Protein AF-X1GYN6-F1 (afdb_monomer)

Sequence (262 aa):
LYRFALEDELLFQYNILESSANFTGGSIHLDLNAGFKDVIYSELSQVSCDDYYLTVEISRYRTDEDEGKPDLIGTAQISLDKSLLGFHNYDLTIDLDQFDTLDLEKLADAISRESVYDLYIRIESSISSCKVDGDLFKGIYAHELLSASFEIETDESDLKLNGDSIETPYVPISQESILLTKTDASTYSFGQLLYDFDFVIDEIRTDKDILYEDIDYKVDLDKRTITLINVYRDYSGYLFADITYKAFEWEKGSVSSLDPIT

Organism: NCBI:txid412755

Mean predicted aligned error: 15.46 Å

Secondary structure (DSSP, 8-state):
--EEEEEEEEEE----BSSGGGEEEEEEEEEEEEEEES--HHHHTTEE-SEEEEEEEEEEE-TTSTTPPPEEEEEEEEE--TT--BSEEEEEEEEGGGSBT--HHHHHHHTBTT-S-EEEEEEEEEEES-EE-STT---EEEEEEEEEEEEEEESS---EETTEE-SSSSEEEEEEEEEPEE-SSSEEE----SS-S-EEEEEEE-SS-EE-BTTTEEEETTTTEEEE-GGGTT--S--EEEEEEEE-TTSSS---------

Radius of gyration: 27.29 Å; Cα contacts (8 Å, |Δi|>4): 562; chains: 1; bounding box: 62×44×74 Å

Nearest PDB structures (foldseek):
  4rsu-assembly2_B  TM=2.684E-01  e=8.863E-01  Homo sapiens
  2vvd-assembly1_A  TM=2.231E-01  e=9.345E-01  Corticovirus PM2
  2vve-assembly1_A  TM=2.175E-01  e=1.096E+00  Corticovirus PM2
  8as4-assembly1_A  TM=1.900E-01  e=7.015E+00  Homo sapiens
  2wtr-assembly2_B  TM=2.048E-01  e=9.643E+00  Bos taurus

Foldseek 3Di:
DDKDKDKFKFWAPAADAQALPWFDWWKKKFKKWWAWPPWDVVQLVQKAFPAWWKKKWKFWWQPPDPPTDTHTQWMAIGGDDRVCRYGDIDTDIGIQVRTDNHDSNRVSLQRHPPHSIIIMMMMMTMTHRMDGNDDDTDTDTDMGTPFMDMTTDTPDPQPDDPNDGDPDQFDWDKDWFQWWDDPDQFKTAGDDDPDPAQKDWPWKDFPPDTDDDPPQWHDDSVRRMIGGDDPCNRPDGIMTTMIIGRDDPDPDDDPDPRPTDD

Solvent-accessible surface area (backbone atoms only — not compara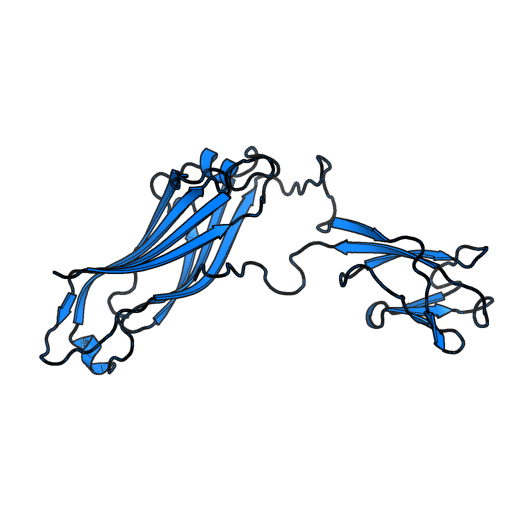ble to full-atom values): 14936 Å² total; per-residue (Å²): 120,65,70,51,72,48,73,51,56,42,78,43,85,64,56,80,33,81,53,56,88,47,71,74,51,37,32,40,38,40,34,32,35,39,29,30,36,83,50,62,73,78,53,54,79,31,48,50,55,80,41,40,34,38,38,41,36,37,20,30,26,40,86,90,43,102,78,55,66,70,45,80,23,27,40,29,77,45,80,47,64,74,88,57,54,45,62,39,80,44,82,43,78,47,48,53,87,63,28,51,77,56,38,64,66,55,48,30,39,15,27,13,58,81,44,79,32,27,32,30,39,40,43,33,46,37,42,27,52,63,45,67,74,62,100,71,83,62,60,45,81,46,70,47,81,76,43,41,44,80,49,76,37,53,85,60,94,66,52,60,62,96,86,39,77,48,94,52,93,46,45,77,45,76,49,73,71,41,55,44,41,77,78,50,82,38,30,30,28,69,48,92,65,95,65,94,54,60,62,48,78,77,42,41,28,48,91,85,49,79,54,46,79,84,64,34,27,43,80,38,75,93,77,41,30,38,36,38,30,75,95,45,24,76,59,82,75,63,38,30,31,28,32,34,28,51,47,44,83,86,83,78,69,91,86,50,77,68,71,75,76,127

Structure (mm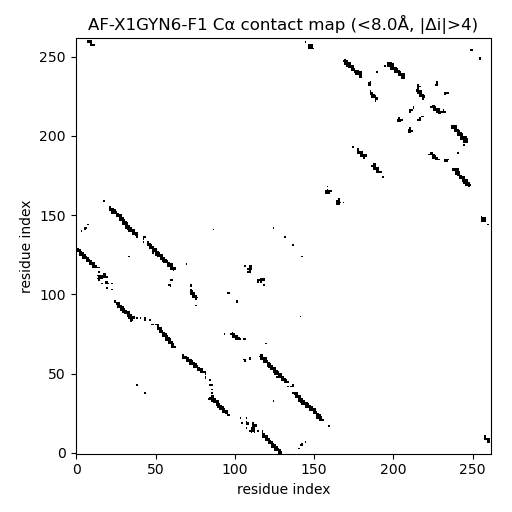CIF, N/CA/C/O backbone):
data_AF-X1GYN6-F1
#
_entry.id   AF-X1GYN6-F1
#
loop_
_atom_site.group_PDB
_atom_site.id
_atom_site.type_symbol
_atom_site.label_atom_id
_atom_site.label_alt_id
_atom_site.label_comp_id
_atom_site.label_asym_id
_atom_site.label_entity_id
_atom_site.label_seq_id
_atom_site.pdbx_PDB_ins_code
_atom_site.Cartn_x
_atom_site.Cartn_y
_atom_site.Cartn_z
_atom_site.occupancy
_atom_site.B_iso_or_equiv
_atom_site.auth_seq_id
_atom_site.auth_comp_id
_atom_site.auth_asym_id
_atom_site.auth_atom_id
_atom_site.pdbx_PDB_model_num
ATOM 1 N N . LEU A 1 1 ? -18.577 0.193 30.658 1.00 59.22 1 LEU A N 1
ATOM 2 C CA . LEU A 1 1 ? -18.472 -0.959 29.739 1.00 59.22 1 LEU A CA 1
ATOM 3 C C . LEU A 1 1 ? -17.051 -1.006 29.198 1.00 59.22 1 LEU A C 1
ATOM 5 O O . LEU A 1 1 ? -16.397 0.030 29.210 1.00 59.22 1 LEU A O 1
ATOM 9 N N . TYR A 1 2 ? -16.564 -2.185 28.818 1.00 68.31 2 TYR A N 1
ATOM 10 C CA . TYR A 1 2 ? -15.210 -2.360 28.288 1.00 68.31 2 TYR A CA 1
ATOM 11 C C . TYR A 1 2 ? -15.162 -1.977 26.799 1.00 68.31 2 TYR A C 1
ATOM 13 O O . TYR A 1 2 ? -16.135 -2.213 26.081 1.00 68.31 2 TYR A O 1
ATOM 21 N N . ARG A 1 3 ? -14.048 -1.375 26.370 1.00 83.81 3 ARG A N 1
ATOM 22 C CA . ARG A 1 3 ? -13.672 -1.162 24.965 1.00 83.81 3 ARG A CA 1
ATOM 23 C C . ARG A 1 3 ? -12.482 -2.067 24.684 1.00 83.81 3 ARG A C 1
ATOM 25 O O . ARG A 1 3 ? -11.527 -2.051 25.460 1.00 83.81 3 ARG A O 1
ATOM 32 N N . PHE A 1 4 ? -12.554 -2.830 23.606 1.00 84.75 4 PHE A N 1
ATOM 33 C CA . PHE A 1 4 ? -11.415 -3.547 23.053 1.00 84.75 4 PHE A CA 1
ATOM 34 C C . PHE A 1 4 ? -10.996 -2.810 21.790 1.00 84.75 4 PHE A C 1
ATOM 36 O O . PHE A 1 4 ? -11.846 -2.524 20.952 1.00 84.75 4 PHE A O 1
ATOM 43 N N . ALA A 1 5 ? -9.718 -2.463 21.699 1.00 88.06 5 ALA A N 1
ATOM 44 C CA . ALA A 1 5 ? -9.144 -1.794 20.546 1.00 88.06 5 ALA A CA 1
ATOM 45 C C . ALA A 1 5 ? -7.769 -2.398 20.275 1.00 88.06 5 ALA A C 1
ATOM 47 O O . ALA A 1 5 ? -7.018 -2.656 21.220 1.00 88.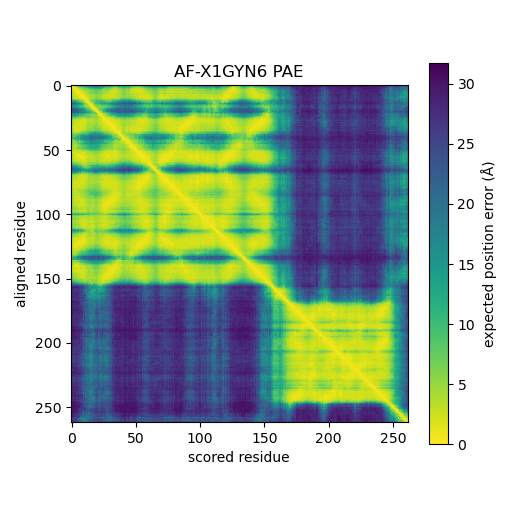06 5 ALA A O 1
ATOM 48 N N . LEU A 1 6 ? -7.492 -2.666 19.007 1.00 86.94 6 LEU A N 1
ATOM 49 C CA . LEU A 1 6 ? -6.207 -3.145 18.519 1.00 86.94 6 LEU A CA 1
ATOM 50 C C . LEU A 1 6 ? -5.864 -2.349 17.272 1.00 86.94 6 LEU A C 1
ATOM 52 O O . LEU A 1 6 ? -6.744 -2.106 16.443 1.00 86.94 6 LEU A O 1
ATOM 56 N N . GLU A 1 7 ? -4.601 -1.977 17.143 1.00 89.50 7 GLU A N 1
ATOM 57 C CA . GLU A 1 7 ? -4.131 -1.104 16.080 1.00 89.50 7 GLU A CA 1
ATOM 58 C C . GLU A 1 7 ? -2.897 -1.660 15.385 1.00 89.50 7 GLU A C 1
ATOM 60 O O . GLU A 1 7 ? -2.093 -2.351 16.009 1.00 89.50 7 GLU A O 1
ATOM 65 N N . ASP A 1 8 ? -2.797 -1.330 14.103 1.00 81.38 8 ASP A N 1
ATOM 66 C CA . ASP A 1 8 ? -1.624 -1.503 13.263 1.00 81.38 8 ASP A CA 1
ATOM 67 C C . ASP A 1 8 ? -1.178 -0.120 12.775 1.00 81.38 8 ASP A C 1
ATOM 69 O O . ASP A 1 8 ? -2.001 0.760 12.489 1.00 81.38 8 ASP A O 1
ATOM 73 N N . GLU A 1 9 ? 0.133 0.074 12.688 1.00 85.44 9 GLU A N 1
ATOM 74 C CA . GLU A 1 9 ? 0.749 1.320 12.241 1.00 85.44 9 GLU A CA 1
ATOM 75 C C . GLU A 1 9 ? 1.595 1.055 10.998 1.00 85.44 9 GLU A C 1
ATOM 77 O O . GLU A 1 9 ? 2.377 0.104 10.939 1.00 85.44 9 GLU A O 1
ATOM 82 N N . LEU A 1 10 ? 1.427 1.910 9.996 1.00 81.94 10 LEU A N 1
ATOM 83 C CA . LEU A 1 10 ? 2.024 1.775 8.680 1.00 81.94 10 LEU A CA 1
ATOM 84 C C . LEU A 1 10 ? 2.772 3.061 8.370 1.00 81.94 10 LEU A C 1
ATOM 86 O O . LEU A 1 10 ? 2.216 4.156 8.461 1.00 81.94 10 LEU A O 1
ATOM 90 N N . LEU A 1 11 ? 4.031 2.926 7.977 1.00 80.19 11 LEU A N 1
ATOM 91 C CA . LEU A 1 11 ? 4.845 4.045 7.535 1.00 80.19 11 LEU A CA 1
ATOM 92 C C . LEU A 1 11 ? 5.197 3.843 6.069 1.00 80.19 11 LEU A C 1
ATOM 94 O O . LEU A 1 11 ? 5.869 2.882 5.697 1.00 80.19 11 LEU A O 1
ATOM 98 N N . PHE A 1 12 ? 4.753 4.771 5.243 1.00 69.12 12 PHE A N 1
ATOM 99 C CA . PHE A 1 12 ? 5.031 4.795 3.826 1.00 69.12 12 PHE A CA 1
ATOM 100 C C . PHE A 1 12 ? 6.155 5.801 3.562 1.00 69.12 12 PHE A C 1
ATOM 102 O O . PHE A 1 12 ? 5.962 7.011 3.627 1.00 69.12 12 PHE A O 1
ATOM 109 N N . GLN A 1 13 ? 7.347 5.258 3.309 1.00 55.28 13 GLN A N 1
ATOM 110 C CA . GLN A 1 13 ? 8.613 5.999 3.196 1.00 55.28 13 GLN A CA 1
ATOM 111 C C . GLN A 1 13 ? 8.944 6.439 1.761 1.00 55.28 13 GLN A C 1
ATOM 113 O O . GLN A 1 13 ? 10.046 6.915 1.485 1.00 55.28 13 GLN A O 1
ATOM 118 N N . TYR A 1 14 ? 8.045 6.183 0.810 1.00 49.34 14 TYR A N 1
ATOM 119 C CA . TYR A 1 14 ? 8.307 6.412 -0.605 1.00 49.34 14 TYR A CA 1
ATOM 120 C C . TYR A 1 14 ? 7.514 7.606 -1.108 1.00 49.34 14 TYR A C 1
ATOM 122 O O . TYR A 1 14 ? 6.331 7.757 -0.845 1.00 49.34 14 TYR A O 1
ATOM 130 N N . ASN A 1 15 ? 8.171 8.451 -1.888 1.00 54.12 15 ASN A N 1
ATOM 131 C CA . ASN A 1 15 ? 7.554 9.658 -2.400 1.00 54.12 15 ASN A CA 1
ATOM 132 C C . ASN A 1 15 ? 6.960 9.418 -3.793 1.00 54.12 15 ASN A C 1
ATOM 134 O O . ASN A 1 15 ? 7.690 9.101 -4.739 1.00 54.12 15 ASN A O 1
ATOM 138 N N . ILE A 1 16 ? 5.642 9.581 -3.915 1.00 58.00 16 ILE A N 1
ATOM 139 C CA . ILE A 1 16 ? 4.868 9.280 -5.129 1.00 58.00 16 ILE A CA 1
ATOM 140 C C . ILE A 1 16 ? 4.844 10.488 -6.073 1.00 58.00 16 ILE A C 1
ATOM 142 O O . ILE A 1 16 ? 5.015 10.340 -7.282 1.00 58.00 16 ILE A O 1
ATOM 146 N N . LEU A 1 17 ? 4.665 11.691 -5.527 1.00 59.91 17 LEU A N 1
ATOM 147 C CA . LEU A 1 17 ? 4.535 12.928 -6.291 1.00 59.91 17 LEU A CA 1
ATOM 148 C C . LEU A 1 17 ? 5.872 13.663 -6.398 1.00 59.91 17 LEU A C 1
ATOM 150 O O . LEU A 1 17 ? 6.669 13.665 -5.471 1.00 59.91 17 LEU A O 1
ATOM 154 N N . GLU A 1 18 ? 6.134 14.340 -7.515 1.00 53.28 18 GLU A N 1
ATOM 155 C CA . GLU A 1 18 ? 7.272 15.270 -7.610 1.00 53.28 18 GLU A CA 1
ATOM 156 C C . GLU A 1 18 ? 6.981 16.582 -6.857 1.00 53.28 18 GLU A C 1
ATOM 158 O O . GLU A 1 18 ? 7.875 17.159 -6.247 1.00 53.28 18 GLU A O 1
ATOM 163 N N . SER A 1 19 ? 5.717 17.023 -6.848 1.00 57.12 19 SER A N 1
ATOM 164 C CA . SER A 1 19 ? 5.241 18.168 -6.065 1.00 57.12 19 SER A CA 1
ATOM 165 C C . SER A 1 19 ? 3.749 18.048 -5.742 1.00 57.12 19 SER A C 1
ATOM 167 O O . SER A 1 19 ? 3.015 17.328 -6.422 1.00 57.12 19 SER A O 1
ATOM 169 N N . SER A 1 20 ? 3.281 18.823 -4.762 1.00 59.78 20 SER A N 1
ATOM 170 C CA . SER A 1 20 ? 1.888 18.833 -4.298 1.00 59.78 20 SER A CA 1
ATOM 171 C C . SER A 1 20 ? 0.863 19.390 -5.298 1.00 59.78 20 SER A C 1
ATOM 173 O O . SER A 1 20 ? -0.336 19.351 -5.032 1.00 59.78 20 SER A O 1
ATOM 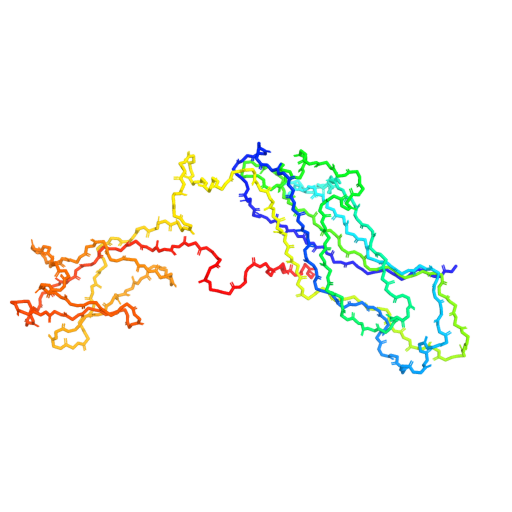175 N N . ALA A 1 21 ? 1.305 19.913 -6.448 1.00 55.31 21 ALA A N 1
ATOM 176 C CA . ALA A 1 21 ? 0.482 20.735 -7.336 1.00 55.31 21 ALA A CA 1
ATOM 177 C C . ALA A 1 21 ? -0.606 19.978 -8.126 1.00 55.31 21 ALA A C 1
ATOM 179 O O . ALA A 1 21 ? -1.498 20.629 -8.662 1.00 55.31 21 ALA A O 1
ATOM 180 N N . ASN A 1 22 ? -0.553 18.641 -8.187 1.00 57.34 22 ASN A N 1
ATOM 181 C CA . ASN A 1 22 ? -1.374 17.840 -9.110 1.00 57.34 22 ASN A CA 1
ATOM 182 C C . ASN A 1 22 ? -2.233 16.761 -8.425 1.00 57.34 22 ASN A C 1
ATOM 184 O O . ASN A 1 22 ? -2.794 15.912 -9.113 1.00 57.34 22 ASN A O 1
ATOM 188 N N . PHE A 1 23 ? -2.304 16.759 -7.094 1.00 66.75 23 PHE A N 1
ATOM 189 C CA . PHE A 1 23 ? -3.082 15.790 -6.323 1.00 66.75 23 PHE A CA 1
ATOM 190 C C . PHE A 1 23 ? -4.555 16.193 -6.249 1.00 66.75 23 PHE A C 1
ATOM 192 O O . PHE A 1 23 ? -4.862 17.303 -5.807 1.00 66.75 23 PHE A O 1
ATOM 199 N N . THR A 1 24 ? -5.461 15.297 -6.640 1.00 68.44 24 THR A N 1
ATOM 200 C CA . THR A 1 24 ? -6.903 15.595 -6.672 1.00 68.44 24 THR A CA 1
ATOM 201 C C . THR A 1 24 ? -7.777 14.653 -5.871 1.00 68.44 24 THR A C 1
ATOM 203 O O . THR A 1 24 ? -8.891 15.037 -5.509 1.00 68.44 24 THR A O 1
ATOM 206 N N . GLY A 1 25 ? -7.274 13.476 -5.515 1.00 75.88 25 GLY A N 1
ATOM 207 C CA . GLY A 1 25 ? -8.048 12.487 -4.783 1.00 75.88 25 GLY A CA 1
ATOM 208 C C . GLY A 1 25 ? -7.284 11.191 -4.587 1.00 75.88 25 GLY A C 1
ATOM 209 O O . GLY A 1 25 ? -6.068 11.135 -4.755 1.00 75.88 25 GLY A O 1
ATOM 210 N N . GLY A 1 26 ? -8.000 10.145 -4.196 1.00 81.38 26 GLY A N 1
ATOM 211 C CA . GLY A 1 26 ? -7.411 8.847 -3.915 1.00 81.38 26 GLY A CA 1
ATOM 212 C C . GLY A 1 26 ? -8.276 7.990 -3.006 1.00 81.38 26 GLY A C 1
ATOM 213 O O . GLY A 1 26 ? -9.323 8.427 -2.519 1.00 81.38 26 GLY A O 1
ATOM 214 N N . SER A 1 27 ? -7.805 6.778 -2.745 1.00 86.69 27 SER A N 1
ATOM 215 C CA . SER A 1 27 ? -8.442 5.842 -1.828 1.00 86.69 27 SER A CA 1
ATOM 216 C C . SER A 1 27 ? -7.405 5.009 -1.075 1.00 86.69 27 SER A C 1
ATOM 218 O O . SER A 1 27 ? -6.290 4.777 -1.547 1.00 86.69 27 SER A O 1
ATOM 220 N N . ILE A 1 28 ? -7.768 4.562 0.125 1.00 86.38 28 ILE A N 1
ATOM 221 C CA . ILE A 1 28 ? -7.041 3.525 0.855 1.00 86.38 28 ILE A CA 1
ATOM 222 C C . ILE A 1 28 ? -7.847 2.240 0.741 1.00 86.38 28 ILE A C 1
ATOM 224 O O . ILE A 1 28 ? -9.013 2.195 1.131 1.00 86.38 28 ILE A O 1
ATOM 228 N N . HIS A 1 29 ? -7.210 1.189 0.250 1.00 89.38 29 HIS A N 1
ATOM 229 C CA . HIS A 1 29 ? -7.763 -0.153 0.264 1.00 89.38 29 HIS A CA 1
ATOM 230 C C . HIS A 1 29 ? -7.118 -0.960 1.389 1.00 89.38 29 HIS A C 1
ATOM 232 O O . HIS A 1 29 ? -5.895 -0.956 1.518 1.00 89.38 29 HIS A O 1
ATOM 238 N N . LEU A 1 30 ? -7.936 -1.624 2.203 1.00 87.56 30 LEU A N 1
ATOM 239 C CA . LEU A 1 30 ? -7.529 -2.431 3.348 1.00 87.56 30 LEU A CA 1
ATOM 240 C C . LEU A 1 30 ? -8.173 -3.811 3.263 1.00 87.56 30 LEU A C 1
ATOM 242 O O . LEU A 1 30 ? -9.391 -3.925 3.139 1.00 87.56 30 LEU A O 1
ATOM 246 N N . ASP A 1 31 ? -7.353 -4.838 3.441 1.00 86.56 31 ASP A N 1
ATOM 247 C CA . ASP A 1 31 ? -7.799 -6.197 3.717 1.00 86.56 31 ASP A CA 1
ATOM 248 C C . ASP A 1 31 ? -7.377 -6.547 5.148 1.00 86.56 31 ASP A C 1
ATOM 250 O O . ASP A 1 31 ? -6.181 -6.579 5.454 1.00 86.56 31 ASP A O 1
ATOM 254 N N . LEU A 1 32 ? -8.338 -6.761 6.050 1.00 91.69 32 LEU A N 1
ATOM 255 C CA . LEU A 1 32 ? -8.053 -7.070 7.453 1.00 91.69 32 LEU A CA 1
ATOM 256 C C . LEU A 1 32 ? -9.009 -8.104 8.041 1.00 91.69 32 LEU A C 1
ATOM 258 O O . LEU A 1 32 ? -10.187 -8.173 7.701 1.00 91.69 32 LEU A O 1
ATOM 262 N N . ASN A 1 33 ? -8.526 -8.865 9.016 1.00 90.31 33 ASN A N 1
ATOM 263 C CA . ASN A 1 33 ? -9.375 -9.661 9.884 1.00 90.31 33 ASN A CA 1
ATOM 264 C C . ASN A 1 33 ? -9.607 -8.937 11.211 1.00 90.31 33 ASN A C 1
ATOM 266 O O . ASN A 1 33 ? -8.657 -8.536 11.882 1.00 90.31 33 ASN A O 1
ATOM 270 N N . ALA A 1 34 ? -10.861 -8.833 11.645 1.00 93.00 34 ALA A N 1
ATOM 271 C CA . ALA A 1 34 ? -11.202 -8.309 12.965 1.00 93.00 34 ALA A CA 1
ATOM 272 C C . ALA A 1 34 ? -12.357 -9.088 13.601 1.00 93.00 34 ALA A C 1
ATOM 274 O O . ALA A 1 34 ? -13.194 -9.667 12.910 1.00 93.00 34 ALA A O 1
ATOM 275 N N . GLY A 1 35 ? -12.408 -9.093 14.933 1.00 90.94 35 GLY A N 1
ATOM 276 C CA . GLY A 1 35 ? -13.503 -9.684 15.707 1.00 90.94 35 GLY A CA 1
ATOM 277 C C . GLY A 1 35 ? -13.022 -10.668 16.770 1.00 90.94 35 GLY A C 1
ATOM 278 O O . GLY A 1 35 ? -11.832 -10.786 17.059 1.00 90.94 35 GLY A O 1
ATOM 279 N N . PHE A 1 36 ? -13.956 -11.383 17.393 1.00 88.88 36 PHE A N 1
ATOM 280 C CA . PHE A 1 36 ? -13.628 -12.368 18.417 1.00 88.88 36 PHE A CA 1
ATOM 281 C C . PHE A 1 36 ? -13.155 -13.693 17.803 1.00 88.88 36 PHE A C 1
ATOM 283 O O . PHE A 1 36 ? -13.888 -14.363 17.070 1.00 88.88 36 PHE A O 1
ATOM 290 N N . LYS A 1 37 ? -11.935 -14.095 18.157 1.00 85.75 37 LYS A N 1
ATOM 291 C CA . LYS A 1 37 ? -11.315 -15.384 17.846 1.00 85.75 37 LYS A CA 1
ATOM 292 C C . LYS A 1 37 ? -11.481 -16.363 19.011 1.00 85.75 37 LYS A C 1
ATOM 294 O O . LYS A 1 37 ? -11.732 -15.966 20.151 1.00 85.75 37 LYS A O 1
ATOM 299 N N . ASP A 1 38 ? -11.353 -17.651 18.696 1.00 82.56 38 ASP A N 1
ATOM 300 C CA . ASP A 1 38 ? -11.443 -18.776 19.635 1.00 82.56 38 ASP A CA 1
ATOM 301 C C . ASP A 1 38 ? -12.802 -18.896 20.352 1.00 82.56 38 ASP A C 1
ATOM 303 O O . ASP A 1 38 ? -12.897 -19.443 21.449 1.00 82.56 38 ASP A O 1
ATOM 307 N N . VAL A 1 39 ? -13.873 -18.435 19.694 1.00 78.75 39 VAL A N 1
ATOM 308 C CA . VAL A 1 39 ? -15.261 -18.532 20.170 1.00 78.75 39 VAL A CA 1
ATOM 309 C C . VAL A 1 39 ? -16.014 -19.629 19.422 1.00 78.75 39 VAL A C 1
ATOM 311 O O . VAL A 1 39 ? -15.912 -19.758 18.201 1.00 78.75 39 VAL A O 1
ATOM 314 N N . ILE A 1 40 ? -16.848 -20.393 20.130 1.00 73.88 40 ILE A N 1
ATOM 315 C CA . ILE A 1 40 ? -17.835 -21.262 19.482 1.00 73.88 40 ILE A CA 1
ATOM 316 C C . ILE A 1 40 ? -18.919 -20.363 18.876 1.00 73.88 40 ILE A C 1
ATOM 318 O O . ILE A 1 40 ? -19.607 -19.679 19.620 1.00 73.88 40 ILE A O 1
ATOM 322 N N . TYR A 1 41 ? -19.130 -20.384 17.554 1.00 66.88 41 TYR A N 1
ATOM 323 C CA . TYR A 1 41 ? -20.063 -19.473 16.856 1.00 66.88 41 TYR A CA 1
ATOM 324 C C . TYR A 1 41 ? -21.452 -19.312 17.507 1.00 66.88 41 TYR A C 1
ATOM 326 O O . TYR A 1 41 ? -22.029 -18.229 17.456 1.00 66.88 41 TYR A O 1
ATOM 334 N N . SER A 1 42 ? -21.993 -20.349 18.158 1.00 67.88 42 SER A N 1
ATOM 335 C CA . SER A 1 42 ? -23.261 -20.253 18.897 1.00 67.88 42 SER A CA 1
ATOM 336 C C . SER A 1 42 ? -23.227 -19.263 20.070 1.00 67.88 42 SER A C 1
ATOM 338 O O . SER A 1 42 ? -24.257 -18.685 20.401 1.00 67.88 42 SER A O 1
ATOM 340 N N . GLU A 1 43 ? -22.069 -19.041 20.690 1.00 72.88 43 GLU A N 1
ATOM 341 C CA . GLU A 1 43 ? -21.879 -18.092 21.794 1.00 72.88 43 GLU A CA 1
ATOM 342 C C . GLU A 1 43 ? -21.867 -16.634 21.312 1.00 72.88 43 GLU A C 1
ATOM 344 O O . GLU A 1 43 ? -22.278 -15.752 22.059 1.00 72.88 43 GLU A O 1
ATOM 349 N N . LEU A 1 44 ? -21.495 -16.360 20.052 1.00 77.00 44 LEU A N 1
ATOM 350 C CA . LEU A 1 44 ? -21.542 -14.999 19.491 1.00 77.00 44 LEU A CA 1
ATOM 351 C C . LEU A 1 44 ? -22.973 -14.457 19.406 1.00 77.00 44 LEU A C 1
ATOM 353 O O . LEU A 1 44 ? -23.175 -13.256 19.536 1.00 77.00 44 LEU A O 1
ATOM 357 N N . SER A 1 45 ? -23.976 -15.334 19.268 1.00 77.44 45 SER A N 1
ATOM 358 C CA . SER A 1 45 ? -25.394 -14.937 19.292 1.00 77.44 45 SER A CA 1
ATOM 359 C C . SER A 1 45 ? -25.855 -14.367 20.640 1.00 77.44 45 SER A C 1
ATOM 361 O O . SER A 1 45 ? -26.907 -13.737 20.715 1.00 77.44 45 SER A O 1
ATOM 363 N N . GLN A 1 46 ? -25.067 -14.579 21.699 1.00 75.75 46 GLN A N 1
ATOM 364 C CA . GLN A 1 46 ? -25.314 -14.050 23.039 1.00 75.75 46 GLN A CA 1
ATOM 365 C C . GLN A 1 46 ? -24.636 -12.694 23.251 1.00 75.75 46 GLN A C 1
ATOM 367 O O . GLN A 1 46 ? -24.810 -12.090 24.305 1.00 75.75 46 GLN A O 1
ATOM 372 N N . VAL A 1 47 ? -23.845 -12.216 22.288 1.00 80.56 47 VAL A N 1
ATOM 373 C CA . VAL A 1 47 ? -23.101 -10.964 22.397 1.00 80.56 47 VAL A CA 1
ATOM 374 C C . VAL A 1 47 ? -23.777 -9.905 21.539 1.00 80.56 47 VAL A C 1
ATOM 376 O O . VAL A 1 47 ? -24.045 -10.107 20.360 1.00 80.56 47 VAL A O 1
ATOM 379 N N . SER A 1 48 ? -24.028 -8.743 22.129 1.00 84.12 48 SER A N 1
ATOM 380 C CA . SER A 1 48 ? -24.469 -7.550 21.407 1.00 84.12 48 SER A CA 1
ATOM 381 C C . SER A 1 48 ? -23.581 -6.383 21.797 1.00 84.12 48 SER A C 1
ATOM 383 O O . SER A 1 48 ? -23.340 -6.201 22.990 1.00 84.12 48 SER A O 1
ATOM 385 N N . CYS A 1 49 ? -23.133 -5.579 20.839 1.00 86.06 49 CYS A N 1
ATOM 386 C CA . CYS A 1 49 ? -22.287 -4.417 21.098 1.00 86.06 49 CYS A CA 1
ATOM 387 C C . CYS A 1 49 ? -22.927 -3.165 20.499 1.00 86.06 49 CYS A C 1
ATOM 389 O O . CYS A 1 49 ? -23.527 -3.224 19.423 1.00 86.06 49 CYS A O 1
ATOM 391 N N . ASP A 1 50 ? -22.819 -2.040 21.208 1.00 86.00 50 ASP A N 1
ATOM 392 C CA . ASP A 1 50 ? -23.397 -0.781 20.732 1.00 86.00 50 ASP A CA 1
ATOM 393 C C . ASP A 1 50 ? -22.481 -0.129 19.679 1.00 86.00 50 ASP A C 1
ATOM 395 O O . ASP A 1 50 ? -22.999 0.487 18.750 1.00 86.00 50 ASP A O 1
ATOM 399 N N . ASP A 1 51 ? -21.161 -0.366 19.731 1.00 90.62 51 ASP A N 1
ATOM 400 C CA . ASP A 1 51 ? -20.176 0.183 18.789 1.00 90.62 51 ASP A CA 1
ATOM 401 C C . ASP A 1 51 ? -19.251 -0.910 18.246 1.00 90.62 51 ASP A C 1
ATOM 403 O O . ASP A 1 51 ? -18.710 -1.705 19.017 1.00 90.62 51 ASP A O 1
ATOM 407 N N . TYR A 1 52 ? -19.053 -0.921 16.927 1.00 94.25 52 TYR A N 1
ATOM 408 C CA . TYR A 1 52 ? -18.049 -1.740 16.253 1.00 94.25 52 TYR A CA 1
ATOM 409 C C . TYR A 1 52 ? -17.615 -1.018 14.979 1.00 94.25 52 TYR A C 1
ATOM 411 O O . TYR A 1 52 ? -18.443 -0.783 14.096 1.00 94.25 52 TYR A O 1
ATOM 419 N N . TYR A 1 53 ? -16.365 -0.574 14.927 1.00 95.88 53 TYR A N 1
ATOM 420 C CA . TYR A 1 53 ? -15.864 0.258 13.840 1.00 95.88 53 TYR A CA 1
ATOM 421 C C . TYR A 1 53 ? -14.365 0.064 13.620 1.00 95.88 53 TYR A C 1
ATOM 423 O O . TYR A 1 53 ? -13.641 -0.386 14.509 1.00 95.88 53 TYR A O 1
ATOM 431 N N . LEU A 1 54 ? -13.928 0.434 12.423 1.00 96.69 54 LEU A N 1
ATOM 432 C CA . LEU A 1 54 ? -12.543 0.660 12.059 1.00 96.69 54 LEU A CA 1
ATOM 433 C C . LEU A 1 54 ? -12.304 2.172 12.016 1.00 96.69 54 LEU A C 1
ATOM 435 O O . LEU A 1 54 ? -13.092 2.901 11.415 1.00 96.69 54 LEU A O 1
ATOM 439 N N . THR A 1 55 ? -11.237 2.640 12.644 1.00 97.12 55 THR A N 1
ATOM 440 C CA . THR A 1 55 ? -10.752 4.013 12.523 1.00 97.12 55 THR A CA 1
ATOM 441 C C . THR A 1 55 ? -9.456 3.991 11.728 1.00 97.12 55 THR A C 1
ATOM 443 O O . THR A 1 55 ? -8.536 3.260 12.081 1.00 97.12 55 THR A O 1
ATOM 446 N N . VAL A 1 56 ? -9.386 4.792 10.669 1.00 96.25 56 VAL A N 1
ATOM 447 C CA . VAL A 1 56 ? -8.178 4.986 9.864 1.00 96.25 56 VAL A CA 1
ATOM 448 C C . VAL A 1 56 ? -7.753 6.435 10.003 1.00 96.25 56 VAL A C 1
ATOM 450 O O . VAL A 1 56 ? -8.500 7.345 9.654 1.00 96.25 56 VAL A O 1
ATOM 453 N N . GLU A 1 57 ? -6.564 6.655 10.540 1.00 95.50 57 GLU A N 1
ATOM 454 C CA . GLU A 1 57 ? -5.958 7.973 10.678 1.00 95.50 57 GLU A CA 1
ATOM 455 C C . GLU A 1 57 ? -4.801 8.090 9.693 1.00 95.50 57 GLU A C 1
ATOM 457 O O . GLU A 1 57 ? -3.918 7.236 9.668 1.00 95.50 57 GLU A O 1
ATOM 462 N N . ILE A 1 58 ? -4.790 9.166 8.912 1.00 93.31 58 ILE A N 1
ATOM 463 C CA . ILE A 1 58 ? -3.664 9.533 8.059 1.00 93.31 58 ILE A CA 1
ATOM 464 C C . ILE A 1 58 ? -2.959 10.709 8.722 1.00 93.31 58 ILE A C 1
ATOM 466 O O . ILE A 1 58 ? -3.601 11.677 9.135 1.00 93.31 58 ILE A O 1
ATOM 470 N N . SER A 1 59 ? -1.641 10.642 8.825 1.00 92.12 59 SER A N 1
ATOM 471 C CA . SER A 1 59 ? -0.785 11.696 9.358 1.00 92.12 59 SER A CA 1
ATOM 472 C C . SER A 1 59 ? 0.472 11.828 8.513 1.00 92.12 59 SER A C 1
ATOM 474 O O . SER A 1 59 ? 0.865 10.905 7.807 1.00 92.12 59 SER A O 1
ATOM 476 N N . ARG A 1 60 ? 1.135 12.974 8.616 1.00 90.19 60 ARG A N 1
ATOM 477 C CA . ARG A 1 60 ? 2.503 13.133 8.130 1.00 90.19 60 ARG A CA 1
ATOM 478 C C . ARG A 1 60 ? 3.472 12.968 9.291 1.00 90.19 60 ARG A C 1
ATOM 480 O O . ARG A 1 60 ? 3.194 13.429 10.400 1.00 90.19 60 ARG A O 1
ATOM 487 N N . TYR A 1 61 ? 4.600 12.321 9.058 1.00 86.00 61 TYR A N 1
ATOM 488 C CA . TYR A 1 61 ? 5.556 11.971 10.100 1.00 86.00 61 TYR A CA 1
ATOM 489 C C . TYR A 1 61 ? 6.975 12.339 9.676 1.00 86.00 61 TYR A C 1
ATOM 491 O O . TYR A 1 61 ? 7.351 12.117 8.536 1.00 86.00 61 TYR A O 1
ATOM 499 N N . ARG A 1 62 ? 7.768 12.919 10.580 1.00 85.00 62 ARG A N 1
ATOM 500 C CA . ARG A 1 62 ? 9.189 13.196 10.331 1.00 85.00 62 ARG A CA 1
ATOM 501 C C . ARG A 1 62 ? 10.027 12.125 10.997 1.00 85.00 62 ARG A C 1
ATOM 503 O O . ARG A 1 62 ? 10.156 12.122 12.218 1.00 85.00 62 ARG A O 1
ATOM 510 N N . THR A 1 63 ? 10.595 11.236 10.191 1.00 68.06 63 THR A N 1
ATOM 511 C CA . THR A 1 63 ? 11.499 10.174 10.652 1.00 68.06 63 THR A CA 1
ATOM 512 C C . THR A 1 63 ? 12.860 10.698 11.121 1.00 68.06 63 THR A C 1
ATOM 514 O O . THR A 1 63 ? 13.575 9.983 11.820 1.00 68.06 63 THR A O 1
ATOM 517 N N . ASP A 1 64 ? 13.226 11.940 10.778 1.00 70.19 64 ASP A N 1
ATOM 518 C CA . ASP A 1 64 ? 14.507 12.567 11.126 1.00 70.19 64 ASP A CA 1
ATOM 519 C C . ASP A 1 64 ? 14.535 13.250 12.509 1.00 70.19 64 ASP A C 1
ATOM 521 O O . ASP A 1 64 ? 15.606 13.649 12.975 1.00 70.19 64 ASP A O 1
ATOM 525 N N . GLU A 1 65 ? 13.393 13.365 13.192 1.00 69.12 65 GLU A N 1
ATOM 526 C CA . GLU A 1 65 ? 13.294 13.932 14.540 1.00 69.12 65 GLU A CA 1
ATOM 527 C C . GLU A 1 65 ? 12.998 12.835 15.579 1.00 69.12 65 GLU A C 1
ATOM 529 O O . GLU A 1 65 ? 11.917 12.254 15.585 1.00 69.12 65 GLU A O 1
ATOM 534 N N . ASP A 1 66 ? 13.926 12.608 16.523 1.00 54.06 66 ASP A N 1
ATOM 535 C CA . ASP A 1 66 ? 13.827 11.604 17.612 1.00 54.06 66 ASP A CA 1
ATOM 536 C C . ASP A 1 66 ? 12.556 11.730 18.498 1.00 54.06 66 ASP A C 1
ATOM 538 O O . ASP A 1 66 ? 12.235 10.822 19.265 1.00 54.06 66 ASP A O 1
ATOM 542 N N . GLU A 1 67 ? 11.822 12.848 18.417 1.00 58.97 67 GLU A N 1
ATOM 543 C CA . GLU A 1 67 ? 10.558 13.100 19.135 1.00 58.97 67 GLU A CA 1
ATOM 544 C C . GLU A 1 67 ? 9.393 13.490 18.202 1.00 58.97 67 GLU A C 1
ATOM 546 O O . GLU A 1 67 ? 8.377 14.024 18.666 1.00 58.97 67 GLU A O 1
ATOM 551 N N . GLY A 1 68 ? 9.521 13.247 16.893 1.00 62.72 68 GLY A N 1
ATOM 552 C CA . GLY A 1 68 ? 8.481 13.558 15.919 1.00 62.72 68 GLY A CA 1
ATOM 553 C C . GLY A 1 68 ? 7.160 12.905 16.325 1.00 62.72 68 GLY A C 1
ATOM 554 O O . GLY A 1 68 ? 7.082 11.692 16.496 1.00 62.72 68 GLY A O 1
ATOM 555 N N . LYS A 1 69 ? 6.111 13.705 16.528 1.00 80.44 69 LYS A N 1
ATOM 556 C CA . LYS A 1 69 ? 4.740 13.196 16.665 1.00 80.44 69 LYS A CA 1
ATOM 557 C C . LYS A 1 69 ? 4.076 13.255 15.295 1.00 80.44 69 LYS A C 1
ATOM 559 O O . LYS A 1 69 ? 4.227 14.291 14.644 1.00 80.44 69 LYS A O 1
ATOM 564 N N . PRO A 1 70 ? 3.329 12.216 14.880 1.00 87.19 70 PRO A N 1
ATOM 565 C CA . PRO A 1 70 ? 2.531 12.293 13.665 1.00 87.19 70 PRO A CA 1
ATOM 566 C C . PRO A 1 70 ? 1.627 13.533 13.699 1.00 87.19 70 PRO A C 1
ATOM 568 O O . PRO A 1 70 ? 0.922 13.777 14.682 1.00 87.19 70 PRO A O 1
ATOM 571 N N . ASP A 1 71 ? 1.696 14.349 12.649 1.00 91.25 71 ASP A N 1
ATOM 572 C CA . ASP A 1 71 ? 0.825 15.506 12.451 1.00 91.25 71 ASP A CA 1
ATOM 573 C C . ASP A 1 71 ? -0.377 15.063 11.618 1.00 91.25 71 ASP A C 1
ATOM 575 O O . ASP A 1 71 ? -0.229 14.701 10.449 1.00 91.25 71 ASP A O 1
ATOM 579 N N . LEU A 1 72 ? -1.557 15.066 12.240 1.00 93.88 72 LEU A N 1
ATOM 580 C CA . LEU A 1 72 ? -2.785 14.541 11.653 1.00 93.88 72 LEU A CA 1
ATOM 581 C C . LEU A 1 72 ? -3.134 15.268 10.345 1.00 93.88 72 LEU A C 1
ATOM 583 O O . LEU A 1 72 ? -3.157 16.504 10.279 1.00 93.88 72 LEU A O 1
ATOM 587 N N . ILE A 1 73 ? -3.430 14.463 9.326 1.00 94.62 73 ILE A N 1
ATOM 588 C CA . ILE A 1 73 ? -3.951 14.873 8.021 1.00 94.62 73 ILE A CA 1
ATOM 589 C C . ILE A 1 73 ? -5.467 14.673 7.990 1.00 94.62 73 ILE A C 1
ATOM 591 O O . ILE A 1 73 ? -6.176 15.568 7.550 1.00 94.62 73 ILE A O 1
ATOM 595 N N . GLY A 1 74 ? -5.973 13.527 8.452 1.00 95.31 74 GLY A N 1
ATOM 596 C CA . GLY A 1 74 ? -7.408 13.242 8.455 1.00 95.31 74 GLY A CA 1
ATOM 597 C C . GLY A 1 74 ? -7.760 11.926 9.141 1.00 95.31 74 GLY A C 1
ATOM 598 O O . GLY A 1 74 ? -6.889 11.097 9.412 1.00 95.31 74 GLY A O 1
ATOM 599 N N . THR A 1 75 ? -9.052 11.724 9.403 1.00 97.19 75 THR A N 1
ATOM 600 C CA . THR A 1 75 ? -9.562 10.496 10.030 1.00 97.19 75 THR A CA 1
ATOM 601 C C . THR A 1 75 ? -10.824 10.003 9.335 1.00 97.19 75 THR A C 1
ATOM 603 O O . THR A 1 75 ? -11.759 10.771 9.147 1.00 97.19 75 THR A O 1
ATOM 606 N N . ALA A 1 76 ? -10.889 8.715 9.014 1.00 97.31 76 ALA A N 1
ATOM 607 C CA . ALA A 1 76 ? -12.102 8.043 8.569 1.00 97.31 76 ALA A CA 1
ATOM 608 C C . ALA A 1 76 ? -12.566 7.042 9.632 1.00 97.31 76 ALA A C 1
ATOM 610 O O . ALA A 1 76 ? -11.754 6.351 10.253 1.00 97.31 76 ALA A O 1
ATOM 611 N N . GLN A 1 77 ? -13.880 6.945 9.836 1.00 96.88 77 GLN A N 1
ATOM 612 C CA . GLN A 1 77 ? -14.481 5.958 10.730 1.00 96.88 77 GLN A CA 1
ATOM 613 C C . GLN A 1 77 ? -15.514 5.116 9.979 1.00 96.88 77 GLN A C 1
ATOM 615 O O . GLN A 1 77 ? -16.569 5.600 9.572 1.00 96.88 77 GLN A O 1
ATOM 620 N N . ILE A 1 78 ? -15.229 3.824 9.853 1.00 96.19 78 ILE A N 1
ATOM 621 C CA . ILE A 1 78 ? -16.008 2.863 9.081 1.00 96.19 78 ILE A CA 1
ATOM 622 C C . ILE A 1 78 ? -16.733 1.941 10.054 1.00 96.19 78 ILE A C 1
ATOM 624 O O . ILE A 1 78 ? -16.114 1.278 10.882 1.00 96.19 78 ILE A O 1
ATOM 628 N N . SER A 1 79 ? -18.062 1.888 9.983 1.00 95.50 79 SER A N 1
ATOM 629 C CA . SER A 1 79 ? -18.835 0.960 10.817 1.00 95.50 79 SER A CA 1
ATOM 630 C C . SER A 1 79 ? -18.657 -0.476 10.327 1.00 95.50 79 SER A C 1
ATOM 632 O O . SER A 1 79 ? -18.920 -0.761 9.162 1.00 95.50 79 SER A O 1
ATOM 634 N N . LEU A 1 80 ? -18.271 -1.380 11.228 1.00 94.38 80 LEU A N 1
ATOM 635 C CA . LEU A 1 80 ? -18.185 -2.814 10.954 1.00 94.38 80 LEU A CA 1
ATOM 636 C C . LEU A 1 80 ? -19.522 -3.498 11.278 1.00 94.38 80 LEU A C 1
ATOM 638 O O . LEU A 1 80 ? -20.322 -3.006 12.085 1.00 94.38 80 LEU A O 1
ATOM 642 N N . ASP A 1 81 ? -19.790 -4.636 10.636 1.00 91.69 81 ASP A N 1
ATOM 643 C CA . ASP A 1 81 ? -21.063 -5.339 10.791 1.00 91.69 81 ASP A CA 1
ATOM 644 C C . ASP A 1 81 ? -21.172 -5.973 12.187 1.00 91.69 81 ASP A C 1
ATOM 646 O O . ASP A 1 81 ? -20.541 -6.977 12.512 1.00 91.69 81 ASP A O 1
ATOM 650 N N . LYS A 1 82 ? -22.043 -5.403 13.024 1.00 89.75 82 LYS A N 1
ATOM 651 C CA . LYS A 1 82 ? -22.316 -5.880 14.390 1.00 89.75 82 LYS A CA 1
ATOM 652 C C . LYS A 1 82 ? -22.983 -7.257 14.434 1.00 89.75 82 LYS A C 1
ATOM 654 O O . LYS A 1 82 ? -23.089 -7.831 15.513 1.00 89.75 82 LYS A O 1
ATOM 659 N N . SER A 1 83 ? -23.461 -7.781 13.305 1.00 86.75 83 SER A N 1
ATOM 660 C CA . SER A 1 83 ? -23.928 -9.165 13.192 1.00 86.75 83 SER A CA 1
ATOM 661 C C . SER A 1 83 ? -22.784 -10.162 12.953 1.00 86.75 83 SER A C 1
ATOM 663 O O . SER A 1 83 ? -22.947 -11.354 13.216 1.00 86.75 83 SER A O 1
ATOM 665 N N . LEU A 1 84 ? -21.606 -9.675 12.547 1.00 89.19 84 LEU A N 1
ATOM 666 C CA . LEU A 1 84 ? -20.393 -10.447 12.275 1.00 89.19 84 LEU A CA 1
ATOM 667 C C . LEU A 1 84 ? -19.329 -10.188 13.351 1.00 89.19 84 LEU A C 1
ATOM 669 O O . LEU A 1 84 ? -18.244 -9.688 13.091 1.00 89.19 84 LEU A O 1
ATOM 673 N N . LEU A 1 85 ? -19.643 -10.558 14.596 1.00 89.50 85 LEU A N 1
ATOM 674 C CA . LEU A 1 85 ? -18.737 -10.362 15.740 1.00 89.50 85 LEU A CA 1
ATOM 675 C C . LEU A 1 85 ? -17.588 -11.379 15.817 1.00 89.50 85 LEU A C 1
ATOM 677 O O . LEU A 1 85 ? -16.682 -11.219 16.634 1.00 89.50 85 LEU A O 1
ATOM 681 N N . GLY A 1 86 ? -17.651 -12.459 15.039 1.00 88.94 86 GLY A N 1
ATOM 682 C CA . GLY A 1 86 ? -16.562 -13.431 14.952 1.00 88.94 86 GLY A CA 1
ATOM 683 C C . GLY A 1 86 ? -15.399 -12.882 14.135 1.00 88.94 86 GLY A C 1
ATOM 684 O O . GLY A 1 86 ? -15.580 -11.938 13.378 1.00 88.94 86 GLY A O 1
ATOM 685 N N . PHE A 1 87 ? -14.223 -13.492 14.270 1.00 90.56 87 PHE A N 1
ATOM 686 C CA . PHE A 1 87 ? -13.061 -13.153 13.449 1.00 90.56 87 PHE A CA 1
ATOM 687 C C . PHE A 1 87 ? -13.408 -13.293 11.958 1.00 90.56 87 PHE A C 1
ATOM 689 O O . PHE A 1 87 ? -13.632 -14.404 11.465 1.00 90.56 87 PHE A O 1
ATOM 696 N N . HIS A 1 88 ? -13.535 -12.154 11.283 1.00 92.81 88 HIS A N 1
ATOM 697 C CA . HIS A 1 88 ? -14.058 -12.036 9.929 1.00 92.81 88 HIS A CA 1
ATOM 698 C C . HIS A 1 88 ? -13.152 -11.145 9.092 1.00 92.81 88 HIS A C 1
ATOM 700 O O . HIS A 1 88 ? -12.559 -10.204 9.614 1.00 92.81 88 HIS A O 1
ATOM 706 N N . ASN A 1 89 ? -13.080 -11.470 7.807 1.00 95.19 89 ASN A N 1
ATOM 707 C CA . ASN A 1 89 ? -12.317 -10.742 6.815 1.00 95.19 89 ASN A CA 1
ATOM 708 C C . ASN A 1 89 ? -13.138 -9.569 6.268 1.00 95.19 89 ASN A C 1
ATOM 710 O O . ASN A 1 89 ? -14.276 -9.766 5.844 1.00 95.19 89 ASN A O 1
ATOM 714 N N . TYR A 1 90 ? -12.558 -8.377 6.283 1.00 94.62 90 TYR A N 1
ATOM 715 C CA . TYR A 1 90 ? -13.131 -7.154 5.748 1.00 94.62 90 TYR A CA 1
ATOM 716 C C . TYR A 1 90 ? -12.243 -6.644 4.618 1.00 94.62 90 TYR A C 1
ATOM 718 O O . TYR A 1 90 ? -11.080 -6.325 4.843 1.00 94.62 90 TYR A O 1
ATOM 726 N N . ASP A 1 91 ? -12.845 -6.540 3.439 1.00 94.69 91 ASP A N 1
ATOM 727 C CA . ASP A 1 91 ? -12.296 -5.885 2.255 1.00 94.69 91 ASP A CA 1
ATOM 728 C C . ASP A 1 91 ? -12.945 -4.496 2.164 1.00 94.69 91 ASP A C 1
ATOM 730 O O . ASP A 1 91 ? -14.168 -4.377 2.000 1.00 94.69 91 ASP A O 1
ATOM 734 N N . LEU A 1 92 ? -12.147 -3.453 2.396 1.00 94.25 92 LEU A N 1
ATOM 735 C CA . LEU A 1 92 ? -12.609 -2.077 2.529 1.00 94.25 92 LEU A CA 1
ATOM 736 C C . LEU A 1 92 ? -11.854 -1.164 1.570 1.00 94.25 92 LEU A C 1
ATOM 738 O O . LEU A 1 92 ? -10.632 -1.084 1.615 1.00 94.25 92 LEU A O 1
ATOM 742 N N . THR A 1 93 ? -12.599 -0.385 0.791 1.00 94.00 93 THR A N 1
ATOM 743 C CA . THR A 1 93 ? -12.076 0.781 0.072 1.00 94.00 93 THR A CA 1
ATOM 744 C C . THR A 1 93 ? -12.627 2.039 0.725 1.00 94.00 93 THR A C 1
ATOM 746 O O . THR A 1 93 ? -13.842 2.199 0.855 1.00 94.00 93 THR A O 1
ATOM 749 N N . ILE A 1 94 ? -11.722 2.906 1.168 1.00 94.06 94 ILE A N 1
ATOM 750 C CA . ILE A 1 94 ? -12.017 4.153 1.864 1.00 94.06 94 ILE A CA 1
ATOM 751 C C . ILE A 1 94 ? -11.533 5.285 0.970 1.00 94.06 94 ILE A C 1
ATOM 753 O O . ILE A 1 94 ? -10.335 5.564 0.891 1.00 94.06 94 ILE A O 1
ATOM 757 N N . ASP A 1 95 ? -12.470 5.922 0.285 1.00 92.56 95 ASP A N 1
ATOM 758 C CA . ASP A 1 95 ? -12.175 7.090 -0.535 1.00 92.56 95 ASP A CA 1
ATOM 759 C C . ASP A 1 95 ? -11.746 8.257 0.362 1.00 92.56 95 ASP A C 1
ATOM 761 O O . ASP A 1 95 ? -12.234 8.423 1.485 1.00 92.56 95 ASP A O 1
ATOM 765 N N . LEU A 1 96 ? -10.820 9.085 -0.118 1.00 89.81 96 LEU A N 1
ATOM 766 C CA . LEU A 1 96 ? -10.303 10.210 0.661 1.00 89.81 96 LEU A CA 1
ATOM 767 C C . LEU A 1 96 ? -11.385 11.235 1.030 1.00 89.81 96 LEU A C 1
ATOM 769 O O . LEU A 1 96 ? -11.274 11.904 2.055 1.00 89.81 96 LEU A O 1
ATOM 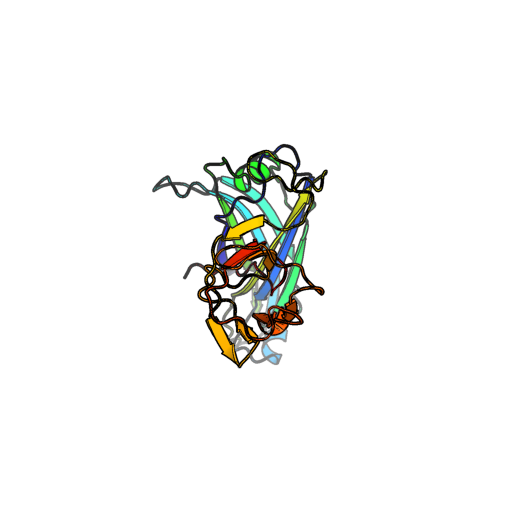773 N N . ASP A 1 97 ? -12.466 11.329 0.258 1.00 90.25 97 ASP A N 1
ATOM 774 C CA . ASP A 1 97 ? -13.608 12.187 0.584 1.00 90.25 97 ASP A CA 1
ATOM 775 C C . ASP A 1 97 ? -14.407 11.713 1.817 1.00 90.25 97 ASP A C 1
ATOM 777 O O . ASP A 1 97 ? -15.177 12.492 2.385 1.00 90.25 97 ASP A O 1
ATOM 781 N N . GLN A 1 98 ? -14.190 10.474 2.273 1.00 93.25 98 GLN A N 1
ATOM 782 C CA . GLN A 1 98 ? -14.776 9.908 3.490 1.00 93.25 98 GLN A CA 1
ATOM 783 C C . GLN A 1 98 ? -13.996 10.289 4.759 1.00 93.25 98 GLN A C 1
ATOM 785 O O . GLN A 1 98 ? -14.448 9.986 5.866 1.00 93.25 98 GLN A O 1
ATOM 790 N N . PHE A 1 99 ? -12.832 10.936 4.626 1.00 94.19 99 PHE A N 1
ATOM 791 C CA . PHE A 1 99 ? -12.038 11.393 5.763 1.00 94.19 99 PHE A CA 1
ATOM 792 C C . PHE A 1 99 ? -12.558 12.731 6.290 1.00 94.19 99 PHE A C 1
ATOM 794 O O . PHE A 1 99 ? -12.567 13.755 5.601 1.00 94.19 99 PHE A O 1
ATOM 801 N N . ASP A 1 100 ? -12.918 12.748 7.569 1.00 92.00 100 ASP A N 1
ATOM 802 C CA . ASP A 1 100 ? -13.225 13.973 8.283 1.00 92.00 100 ASP A CA 1
ATOM 803 C C . ASP A 1 100 ? -11.962 14.829 8.396 1.00 92.00 100 ASP A C 1
ATOM 805 O O . ASP A 1 100 ? -10.885 14.363 8.782 1.00 92.00 100 ASP A O 1
ATOM 809 N N . THR A 1 101 ? -12.114 16.126 8.117 1.00 83.19 101 THR A N 1
ATOM 810 C CA . THR A 1 101 ? -11.052 17.135 8.266 1.00 83.19 101 THR A CA 1
ATOM 811 C C . THR A 1 101 ? -9.786 16.869 7.442 1.00 83.19 101 THR A C 1
ATOM 813 O O . THR A 1 101 ? -8.714 17.307 7.846 1.00 83.19 101 THR A O 1
ATOM 816 N N . LEU A 1 102 ? -9.911 16.201 6.285 1.00 90.44 102 LEU A N 1
ATOM 817 C CA . LEU A 1 102 ? -8.775 15.900 5.414 1.00 90.44 102 LEU A CA 1
ATOM 818 C C . LEU A 1 102 ? -8.054 17.169 4.928 1.00 90.44 102 LEU A C 1
ATOM 820 O O . LEU A 1 102 ? -8.615 17.995 4.204 1.00 90.44 102 LEU A O 1
ATOM 824 N N . ASP A 1 103 ? -6.781 17.288 5.292 1.00 91.25 103 ASP A N 1
ATOM 825 C CA . ASP A 1 103 ? -5.876 18.333 4.824 1.00 91.25 103 ASP A CA 1
ATOM 826 C C . ASP A 1 103 ? -5.109 17.854 3.580 1.00 91.25 103 ASP A C 1
ATOM 828 O O . ASP A 1 103 ? -4.040 17.247 3.671 1.00 91.25 103 ASP A O 1
ATOM 832 N N . LEU A 1 104 ? -5.677 18.113 2.397 1.00 85.94 104 LEU A N 1
ATOM 833 C CA . LEU A 1 104 ? -5.091 17.703 1.114 1.00 85.94 104 LEU A CA 1
ATOM 834 C C . LEU A 1 104 ? -3.690 18.292 0.885 1.00 85.94 104 LEU A C 1
ATOM 836 O O . LEU A 1 104 ? -2.875 17.657 0.224 1.00 85.94 104 LEU A O 1
ATOM 840 N N . GLU A 1 105 ? -3.392 19.474 1.434 1.00 86.12 105 GLU A N 1
ATOM 841 C CA . GLU A 1 105 ? -2.072 20.099 1.295 1.00 86.12 105 GLU A CA 1
ATOM 842 C C . GLU A 1 105 ? -1.024 19.308 2.080 1.00 86.12 105 GLU A C 1
ATOM 844 O O . GLU A 1 105 ? 0.029 18.971 1.538 1.00 86.12 105 GLU A O 1
ATOM 849 N N . LYS A 1 106 ? -1.333 18.936 3.329 1.00 89.56 106 LYS A N 1
ATOM 850 C CA . LYS A 1 106 ? -0.449 18.075 4.125 1.00 89.56 106 LYS A CA 1
ATOM 851 C C . LYS A 1 106 ? -0.326 16.665 3.560 1.00 89.56 106 LYS A C 1
ATOM 853 O O . LYS A 1 106 ? 0.750 16.083 3.663 1.00 89.56 106 LYS A O 1
ATOM 858 N N . LEU A 1 107 ? -1.402 16.111 3.000 1.00 88.00 107 LEU A N 1
ATOM 859 C CA . LEU A 1 107 ? -1.356 14.804 2.346 1.00 88.00 107 LEU A CA 1
ATOM 860 C C . LEU A 1 107 ? -0.433 14.834 1.137 1.00 88.00 107 LEU A C 1
ATOM 862 O O . LEU A 1 107 ? 0.449 13.991 1.029 1.00 88.00 107 LEU A O 1
ATOM 866 N N . ALA A 1 108 ? -0.599 15.836 0.274 1.00 82.06 108 ALA A N 1
ATOM 867 C CA . ALA A 1 108 ? 0.237 16.020 -0.898 1.00 82.06 108 ALA A CA 1
ATOM 868 C C . ALA A 1 108 ? 1.710 16.248 -0.517 1.00 82.06 108 ALA A C 1
ATOM 870 O O . ALA A 1 108 ? 2.598 15.716 -1.179 1.00 82.06 108 ALA A O 1
ATOM 871 N N . ASP A 1 109 ? 1.977 16.989 0.564 1.00 83.56 109 ASP A N 1
ATOM 872 C CA . ASP A 1 109 ? 3.315 17.148 1.145 1.00 83.56 109 ASP A CA 1
ATOM 873 C C . ASP A 1 109 ? 3.895 15.793 1.592 1.00 83.56 109 ASP A C 1
ATOM 875 O O . ASP A 1 109 ? 4.957 15.412 1.118 1.00 83.56 109 ASP A O 1
ATOM 879 N N . ALA A 1 110 ? 3.158 15.004 2.383 1.00 83.00 110 ALA A N 1
ATOM 880 C CA . ALA A 1 110 ? 3.600 13.704 2.913 1.00 83.00 110 ALA A CA 1
ATOM 881 C C . ALA A 1 110 ? 3.875 12.613 1.861 1.00 83.00 110 ALA A C 1
ATOM 883 O O . ALA A 1 110 ? 4.399 11.555 2.198 1.00 83.00 110 ALA A O 1
ATOM 884 N N . ILE A 1 111 ? 3.485 12.840 0.606 1.00 76.06 111 ILE A N 1
ATOM 885 C CA . ILE A 1 111 ? 3.720 11.919 -0.513 1.00 76.06 111 ILE A CA 1
ATOM 886 C C . ILE A 1 111 ? 4.603 12.535 -1.608 1.00 76.06 111 ILE A C 1
ATOM 888 O O . ILE A 1 111 ? 4.724 11.949 -2.684 1.00 76.06 111 ILE A O 1
ATOM 892 N N . SER A 1 112 ? 5.208 13.708 -1.374 1.00 75.00 112 SER A N 1
ATOM 893 C CA . SER A 1 112 ? 6.039 14.430 -2.353 1.00 75.00 112 SER A CA 1
ATOM 894 C C . SER A 1 112 ? 7.545 14.168 -2.196 1.00 75.00 112 SER A C 1
ATOM 896 O O . SER A 1 112 ? 8.069 14.123 -1.090 1.00 75.00 112 SER A O 1
ATOM 898 N N . ARG A 1 113 ? 8.285 14.082 -3.316 1.00 64.62 113 ARG A N 1
ATOM 899 C CA . ARG A 1 113 ? 9.710 13.677 -3.415 1.00 64.62 113 ARG A CA 1
ATOM 900 C C . ARG A 1 113 ? 10.684 14.507 -2.610 1.00 64.62 113 ARG A C 1
ATOM 902 O O . ARG A 1 113 ? 11.672 13.960 -2.128 1.00 64.62 113 ARG A O 1
ATOM 909 N N . GLU A 1 114 ? 10.413 15.793 -2.487 1.00 66.69 114 GLU A N 1
ATOM 910 C CA . GLU A 1 114 ? 11.266 16.728 -1.759 1.00 66.69 114 GLU A CA 1
ATOM 911 C C . GLU A 1 114 ? 10.762 16.997 -0.337 1.00 66.69 114 GLU A C 1
ATOM 913 O O . GLU A 1 114 ? 11.329 17.839 0.363 1.00 66.69 114 GLU A O 1
ATOM 918 N N . SER A 1 115 ? 9.703 16.303 0.097 1.00 75.69 115 SER A N 1
ATOM 919 C CA . SER A 1 115 ? 9.199 16.461 1.452 1.00 75.69 115 SER A CA 1
ATOM 920 C C . SER A 1 115 ? 10.129 15.808 2.463 1.00 75.69 115 SER A C 1
ATOM 922 O O . SER A 1 115 ? 10.766 14.786 2.214 1.00 75.69 115 SER A O 1
ATOM 924 N N . VAL A 1 116 ? 10.197 16.432 3.634 1.00 80.62 116 VAL A N 1
ATOM 925 C CA . VAL A 1 116 ? 10.841 15.865 4.825 1.00 80.62 116 VAL A CA 1
ATOM 926 C C . VAL A 1 116 ? 9.876 14.985 5.620 1.00 80.62 116 VAL A C 1
ATOM 928 O O . VAL A 1 116 ? 10.244 14.485 6.680 1.00 80.62 116 VAL A O 1
ATOM 931 N N . TYR A 1 117 ? 8.633 14.861 5.152 1.00 83.88 117 TYR A N 1
ATOM 932 C CA . TYR A 1 117 ? 7.579 14.097 5.790 1.00 83.88 117 TYR A CA 1
ATOM 933 C C . TYR A 1 117 ? 7.295 12.802 5.032 1.00 83.88 117 TYR A C 1
ATOM 935 O O . TYR A 1 117 ? 7.170 12.809 3.814 1.00 83.88 117 TYR A O 1
ATOM 943 N N . ASP A 1 118 ? 7.095 11.734 5.794 1.00 81.88 118 ASP A N 1
ATOM 944 C CA . ASP A 1 118 ? 6.590 10.444 5.347 1.00 81.88 118 ASP A CA 1
ATOM 945 C C . ASP A 1 118 ? 5.083 10.342 5.627 1.00 81.88 118 ASP A C 1
ATOM 947 O O . ASP A 1 118 ? 4.567 10.925 6.594 1.00 81.88 118 ASP A O 1
ATOM 951 N N . LEU A 1 119 ? 4.369 9.558 4.820 1.00 84.50 119 LEU A N 1
ATOM 952 C CA . LEU A 1 119 ? 2.963 9.251 5.059 1.00 84.50 119 LEU A CA 1
ATOM 953 C C . LEU A 1 119 ? 2.854 8.164 6.136 1.00 84.50 119 LEU A C 1
ATOM 955 O O . LEU A 1 119 ? 3.366 7.059 5.988 1.00 84.50 119 LEU A O 1
ATOM 959 N N . TYR A 1 120 ? 2.158 8.469 7.222 1.00 87.62 120 TYR A N 1
ATOM 960 C CA . TYR A 1 120 ? 1.918 7.560 8.336 1.00 87.62 120 TYR A CA 1
ATOM 961 C C . TYR A 1 120 ? 0.426 7.262 8.447 1.00 87.62 120 TYR A C 1
ATOM 963 O O . TYR A 1 120 ? -0.395 8.179 8.497 1.00 87.62 120 TYR A O 1
ATOM 971 N N . ILE A 1 121 ? 0.069 5.983 8.494 1.00 88.62 121 ILE A N 1
ATOM 972 C CA . ILE A 1 121 ? -1.316 5.521 8.569 1.00 88.62 121 ILE A CA 1
ATOM 973 C C . ILE A 1 121 ? -1.469 4.644 9.806 1.00 88.62 121 ILE A C 1
ATOM 975 O O . ILE A 1 121 ? -0.724 3.687 9.995 1.00 88.62 121 ILE A O 1
ATOM 979 N N . ARG A 1 122 ? -2.465 4.948 10.634 1.00 92.25 122 ARG A N 1
ATOM 980 C CA . ARG A 1 122 ? -2.834 4.149 11.803 1.00 92.25 122 ARG A CA 1
ATOM 981 C C . ARG A 1 122 ? -4.224 3.569 11.594 1.00 92.25 122 ARG A C 1
ATOM 983 O O . ARG A 1 122 ? -5.167 4.302 11.300 1.00 92.25 122 ARG A O 1
ATOM 990 N N . ILE A 1 123 ? -4.343 2.255 11.745 1.00 92.38 123 ILE A N 1
ATOM 991 C CA . ILE A 1 123 ? -5.577 1.497 11.530 1.00 92.38 123 ILE A CA 1
ATOM 992 C C . ILE A 1 123 ? -5.959 0.846 12.850 1.00 92.38 123 ILE A C 1
ATOM 994 O O . ILE A 1 123 ? -5.264 -0.041 13.328 1.00 92.38 123 ILE A O 1
ATOM 998 N N . GLU A 1 124 ? -7.078 1.253 13.438 1.00 95.62 124 GLU A N 1
ATOM 999 C CA . GLU A 1 124 ? -7.563 0.723 14.710 1.00 95.62 124 GLU A CA 1
ATOM 1000 C C . GLU A 1 124 ? -8.931 0.064 14.528 1.00 95.62 124 GLU A C 1
ATOM 1002 O O . GLU A 1 124 ? -9.901 0.717 14.149 1.00 95.62 124 GLU A O 1
ATOM 1007 N N . SER A 1 125 ? -9.047 -1.220 14.864 1.00 93.94 125 SER A N 1
ATOM 1008 C CA . SER A 1 125 ? -10.355 -1.858 15.019 1.00 93.94 125 SER A CA 1
ATOM 1009 C C . SER A 1 125 ? -10.798 -1.755 16.478 1.00 93.94 125 SER A C 1
ATOM 1011 O O . SER A 1 125 ? -10.055 -2.115 17.395 1.00 93.94 125 SER A O 1
ATOM 1013 N N . SER A 1 126 ? -12.019 -1.274 16.714 1.00 93.75 126 SER A N 1
ATOM 1014 C CA . SER A 1 126 ? -12.543 -1.031 18.058 1.00 93.75 126 SER A CA 1
ATOM 1015 C C . SER A 1 126 ? -13.968 -1.546 18.207 1.00 93.75 126 SER A C 1
ATOM 1017 O O . SER A 1 126 ? -14.855 -1.260 17.401 1.00 93.75 126 SER A O 1
ATOM 1019 N N . ILE A 1 127 ? -14.201 -2.280 19.293 1.00 91.75 127 ILE A N 1
ATOM 1020 C CA . ILE A 1 127 ? -15.517 -2.760 19.698 1.00 91.75 127 ILE A CA 1
ATOM 1021 C C . ILE A 1 127 ? -15.796 -2.362 21.146 1.00 91.75 127 ILE A C 1
ATOM 1023 O O . ILE A 1 127 ? -14.951 -2.474 22.041 1.00 91.75 127 ILE A O 1
ATOM 1027 N N . SER A 1 128 ? -16.994 -1.845 21.386 1.00 89.31 128 SER A N 1
ATOM 1028 C CA . SER A 1 128 ? -17.335 -1.172 22.632 1.00 89.31 128 SER A CA 1
ATOM 1029 C C . SER A 1 128 ? -18.766 -1.477 23.058 1.00 89.31 128 SER A C 1
ATOM 1031 O O . SER A 1 128 ? -19.630 -1.870 22.271 1.00 89.31 128 SER A O 1
ATOM 1033 N N . SER A 1 129 ? -19.010 -1.310 24.357 1.00 85.50 129 SER A N 1
ATOM 1034 C CA . SER A 1 129 ? -20.342 -1.447 24.945 1.00 85.50 129 SER A CA 1
ATOM 1035 C C . SER A 1 129 ? -20.978 -2.827 24.730 1.00 85.50 129 SER A C 1
ATOM 1037 O O . SER A 1 129 ? -22.192 -2.956 24.583 1.00 85.50 129 SER A O 1
ATOM 1039 N N . CYS A 1 130 ? -20.152 -3.874 24.759 1.00 82.50 130 CYS A N 1
ATOM 1040 C CA . CYS A 1 130 ? -20.616 -5.247 24.612 1.00 82.50 130 CYS A CA 1
ATOM 1041 C C . CYS A 1 130 ? -21.354 -5.754 25.859 1.00 82.50 130 CYS A C 1
ATOM 1043 O O . CYS A 1 130 ? -20.889 -5.612 26.995 1.00 82.50 130 CYS A O 1
ATOM 1045 N N . LYS A 1 131 ? -22.505 -6.379 25.626 1.00 82.31 131 LYS A N 1
ATOM 1046 C CA . LYS A 1 131 ? -23.340 -7.087 26.597 1.00 82.31 131 LYS A CA 1
ATOM 1047 C C . LYS A 1 131 ? -23.359 -8.557 26.204 1.00 82.31 131 LYS A C 1
ATOM 1049 O O . LYS A 1 131 ? -23.508 -8.866 25.025 1.00 82.31 131 LYS A O 1
ATOM 1054 N N . VAL A 1 132 ? -23.208 -9.430 27.192 1.00 78.69 132 VAL A N 1
ATOM 1055 C CA . VAL A 1 132 ? -23.225 -10.883 27.011 1.00 78.69 132 VAL A CA 1
ATOM 1056 C C . VAL A 1 132 ? -24.429 -11.437 27.763 1.00 78.69 132 VAL A C 1
ATOM 1058 O O . VAL A 1 132 ? -24.5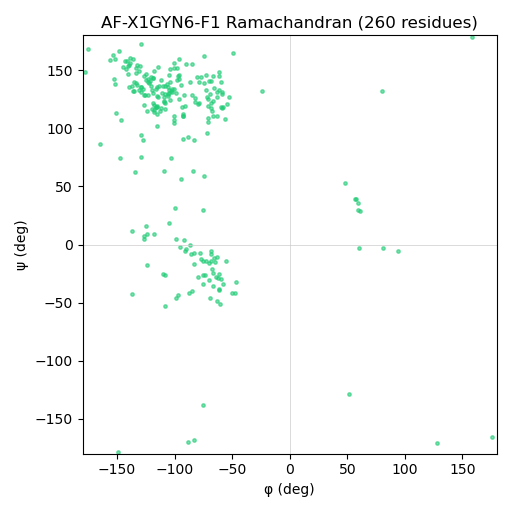16 -1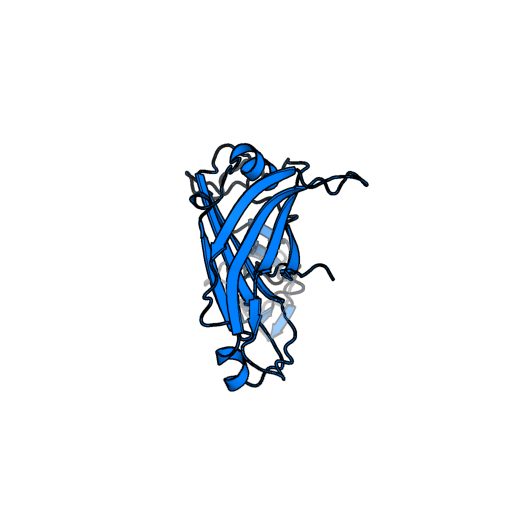1.280 28.980 1.00 78.69 132 VAL A O 1
ATOM 1061 N N . ASP A 1 133 ? -25.352 -12.065 27.045 1.00 73.56 133 ASP A N 1
ATOM 1062 C CA . ASP A 1 133 ? -26.531 -12.752 27.581 1.00 73.56 133 ASP A CA 1
ATOM 1063 C C . ASP A 1 133 ? -26.230 -14.251 27.772 1.00 73.56 133 ASP A C 1
ATOM 1065 O O . ASP A 1 133 ? -26.847 -15.130 27.168 1.00 73.56 133 ASP A O 1
ATOM 1069 N N . GLY A 1 134 ? -25.182 -14.547 28.550 1.00 65.50 134 GLY A N 1
ATOM 1070 C CA . GLY A 1 134 ? -24.705 -15.910 28.788 1.00 65.50 134 GLY A CA 1
ATOM 1071 C C . GLY A 1 134 ? -23.517 -15.990 29.751 1.00 65.50 134 GLY A C 1
ATOM 1072 O O . GLY A 1 134 ? -22.674 -15.098 29.804 1.00 65.50 134 GLY A O 1
ATOM 1073 N N . ASP A 1 135 ? -23.433 -17.086 30.509 1.00 65.25 135 ASP A N 1
ATOM 1074 C CA . ASP A 1 135 ? -22.473 -17.245 31.618 1.00 65.25 135 ASP A CA 1
ATOM 1075 C C . ASP A 1 135 ? -21.028 -17.577 31.179 1.00 65.25 135 ASP A C 1
ATOM 1077 O O . ASP A 1 135 ? -20.130 -17.665 32.019 1.00 65.25 135 ASP A O 1
ATOM 1081 N N . LEU A 1 136 ? -20.786 -17.837 29.887 1.00 65.94 136 LEU A N 1
ATOM 1082 C CA . LEU A 1 136 ? -19.605 -18.588 29.433 1.00 65.94 136 LEU A CA 1
ATOM 1083 C C . LEU A 1 136 ? -18.888 -18.040 28.193 1.00 65.94 136 LEU A C 1
ATOM 1085 O O . LEU A 1 136 ? -18.008 -18.737 27.695 1.00 65.94 136 LEU A O 1
ATOM 1089 N N . PHE A 1 137 ? -19.183 -16.822 27.726 1.00 71.75 137 PHE A N 1
ATOM 1090 C CA . PHE A 1 137 ? -18.454 -16.262 26.583 1.00 71.75 137 PHE A CA 1
ATOM 1091 C C . PHE A 1 137 ? -16.948 -16.189 26.870 1.00 71.75 137 PHE A C 1
ATOM 1093 O O . PHE A 1 137 ? -16.503 -15.502 27.795 1.00 71.75 137 PHE A O 1
ATOM 1100 N N . LYS A 1 138 ? -16.162 -16.910 26.069 1.00 76.38 138 LYS A N 1
ATOM 1101 C CA . LYS A 1 138 ? -14.699 -16.974 26.165 1.00 76.38 138 LYS A CA 1
ATOM 1102 C C . LYS A 1 138 ? -14.098 -16.711 24.792 1.00 76.38 138 LYS A C 1
ATOM 1104 O O . LYS A 1 138 ? -13.661 -17.633 24.120 1.00 76.38 138 LYS A O 1
ATOM 1109 N N . GLY A 1 139 ? -14.111 -15.446 24.389 1.00 77.38 139 GLY A N 1
ATOM 1110 C CA . GLY A 1 139 ? -13.485 -14.978 23.157 1.00 77.38 139 GLY A CA 1
ATOM 1111 C C . GLY A 1 139 ? -12.328 -14.034 23.411 1.00 77.38 139 GLY A C 1
ATOM 1112 O O . GLY A 1 139 ? -12.307 -13.321 24.415 1.00 77.38 139 GLY A O 1
ATOM 1113 N N . ILE A 1 140 ? -11.388 -14.010 22.472 1.00 85.56 140 ILE A N 1
ATOM 1114 C CA . ILE A 1 140 ? -10.299 -13.034 22.435 1.00 85.56 140 ILE A CA 1
ATOM 1115 C C . ILE A 1 140 ? -10.580 -12.096 21.270 1.00 85.56 140 ILE A C 1
ATOM 1117 O O . ILE A 1 140 ? -10.748 -12.556 20.145 1.00 85.56 140 ILE A O 1
ATOM 1121 N N . TYR A 1 141 ? -10.661 -10.793 21.528 1.00 87.94 141 TYR A N 1
ATOM 1122 C CA . TYR A 1 141 ? -10.744 -9.819 20.444 1.00 87.94 141 TYR A CA 1
ATOM 1123 C C . TYR A 1 141 ? -9.400 -9.771 19.712 1.00 87.94 141 TYR A C 1
ATOM 1125 O O . TYR A 1 141 ? -8.360 -9.663 20.363 1.00 87.94 141 TYR A O 1
ATOM 1133 N N . ALA A 1 142 ? -9.428 -9.893 18.389 1.00 90.12 142 ALA A N 1
ATOM 1134 C CA . ALA A 1 142 ? -8.248 -9.951 17.543 1.00 90.12 142 ALA A CA 1
ATOM 1135 C C . ALA A 1 142 ? -8.394 -9.016 16.335 1.00 90.12 142 ALA A C 1
ATOM 1137 O O . ALA A 1 142 ? -9.505 -8.760 15.866 1.00 90.12 142 ALA A O 1
ATOM 1138 N N . HIS A 1 143 ? -7.246 -8.548 15.855 1.00 91.12 143 HIS A N 1
ATOM 1139 C CA . HIS A 1 143 ? -7.045 -7.739 14.659 1.00 91.12 143 HIS A CA 1
ATOM 1140 C C . HIS A 1 143 ? -5.815 -8.307 13.937 1.00 91.12 143 HIS A C 1
ATOM 1142 O O . HIS A 1 143 ? -4.848 -8.687 14.599 1.00 91.12 143 HIS A O 1
ATOM 1148 N N . GLU A 1 144 ? -5.890 -8.442 12.619 1.00 87.75 144 GLU A N 1
ATOM 1149 C CA . GLU A 1 144 ? -4.785 -8.831 11.747 1.00 87.75 144 GLU A CA 1
ATOM 1150 C C . GLU A 1 144 ? -4.950 -8.115 10.402 1.00 87.75 144 GLU A C 1
ATOM 1152 O O . GLU A 1 144 ? -5.838 -8.466 9.624 1.00 87.75 144 GLU A O 1
ATOM 1157 N N . LEU A 1 145 ? -4.111 -7.118 10.129 1.00 81.31 145 LEU A N 1
ATOM 1158 C CA . LEU A 1 145 ? -4.009 -6.517 8.804 1.00 81.31 145 LEU A CA 1
ATOM 1159 C C . LEU A 1 145 ? -3.343 -7.504 7.828 1.00 81.31 145 LEU A C 1
ATOM 1161 O O . LEU A 1 145 ? -2.248 -8.002 8.089 1.00 81.31 145 LEU A O 1
ATOM 1165 N N . LEU A 1 146 ? -4.005 -7.799 6.707 1.00 81.81 146 LEU A N 1
ATOM 1166 C CA . LEU A 1 146 ? -3.518 -8.724 5.677 1.00 81.81 146 LEU A CA 1
ATOM 1167 C C . LEU A 1 146 ? -2.842 -7.985 4.524 1.00 81.81 146 LEU A C 1
ATOM 1169 O O . LEU A 1 146 ? -1.796 -8.416 4.038 1.00 81.81 146 LEU A O 1
ATOM 1173 N N . SER A 1 147 ? -3.444 -6.884 4.075 1.00 81.25 147 SER A N 1
ATOM 1174 C CA . SER A 1 147 ? -2.856 -5.995 3.078 1.00 81.25 147 SER A CA 1
ATOM 1175 C C . SER A 1 147 ? -3.428 -4.588 3.189 1.00 81.25 147 SER A C 1
ATOM 1177 O O . SER A 1 147 ? -4.507 -4.376 3.744 1.00 81.25 147 SER A O 1
ATOM 1179 N N . ALA A 1 148 ? -2.687 -3.623 2.661 1.00 79.25 148 ALA A N 1
ATOM 1180 C CA . ALA A 1 148 ? -3.117 -2.244 2.583 1.00 79.25 148 ALA A CA 1
ATOM 1181 C C . ALA A 1 148 ? -2.437 -1.578 1.387 1.00 79.25 148 ALA A C 1
ATOM 1183 O O . ALA A 1 148 ? -1.252 -1.804 1.150 1.00 79.25 148 ALA A O 1
ATOM 1184 N N . SER A 1 149 ? -3.175 -0.764 0.638 1.00 77.44 149 SER A N 1
ATOM 1185 C CA . SER A 1 149 ? -2.647 -0.000 -0.492 1.00 77.44 149 SER A CA 1
ATOM 1186 C C . SER A 1 149 ? -3.254 1.393 -0.546 1.00 77.44 149 SER A C 1
ATOM 1188 O O . SER A 1 149 ? -4.421 1.581 -0.209 1.00 77.44 149 SER A O 1
ATOM 1190 N N . PHE A 1 150 ? -2.467 2.361 -1.008 1.00 77.38 150 PHE A N 1
ATOM 1191 C CA . PHE A 1 150 ? -2.898 3.739 -1.202 1.00 77.38 150 PHE A CA 1
ATOM 1192 C C . PHE A 1 150 ? -2.862 4.088 -2.689 1.00 77.38 150 PHE A C 1
ATOM 1194 O O . PHE A 1 150 ? -1.810 4.012 -3.322 1.00 77.38 150 PHE A O 1
ATOM 1201 N N . GLU A 1 151 ? -4.017 4.440 -3.239 1.00 78.19 151 GLU A N 1
ATOM 1202 C CA . GLU A 1 151 ? -4.181 4.886 -4.618 1.00 78.19 151 GLU A CA 1
ATOM 1203 C C . GLU A 1 151 ? -4.402 6.396 -4.624 1.00 78.19 151 GLU A C 1
ATOM 1205 O O . GLU A 1 151 ? -5.173 6.914 -3.817 1.00 78.19 151 GLU A O 1
ATOM 1210 N N . ILE A 1 152 ? -3.728 7.107 -5.527 1.00 73.31 152 ILE A N 1
ATOM 1211 C CA . ILE A 1 152 ? -3.875 8.554 -5.678 1.00 73.31 152 ILE A CA 1
ATOM 1212 C C . ILE A 1 152 ? -4.386 8.898 -7.070 1.00 73.31 152 ILE A C 1
ATOM 1214 O O . ILE A 1 152 ? -3.997 8.288 -8.064 1.00 73.31 152 ILE A O 1
ATOM 1218 N N . GLU A 1 153 ? -5.228 9.918 -7.130 1.00 71.19 153 GLU A N 1
ATOM 1219 C CA . GLU A 1 153 ? -5.734 10.505 -8.360 1.00 71.19 153 GLU A CA 1
ATOM 1220 C C . GLU A 1 153 ? -4.974 11.804 -8.644 1.00 71.19 153 GLU A C 1
ATOM 1222 O O . GLU A 1 153 ? -4.776 12.642 -7.752 1.00 71.19 153 GLU A O 1
ATOM 1227 N N . THR A 1 154 ? -4.539 11.968 -9.895 1.00 64.38 154 THR A N 1
ATOM 1228 C CA . THR A 1 154 ? -3.877 13.183 -10.375 1.00 64.38 154 THR A CA 1
ATOM 1229 C C . THR A 1 154 ? -4.565 13.719 -11.626 1.00 64.38 154 THR A C 1
ATOM 1231 O O . THR A 1 154 ? -5.030 12.952 -12.470 1.00 64.38 154 THR A O 1
ATOM 1234 N N . ASP A 1 155 ? -4.619 15.047 -11.768 1.00 52.53 155 ASP A N 1
ATOM 1235 C CA . ASP A 1 155 ? -5.288 15.715 -12.903 1.00 52.53 155 ASP A CA 1
ATOM 1236 C C . ASP A 1 155 ? -4.597 15.470 -14.257 1.00 52.53 155 ASP A C 1
ATOM 1238 O O . ASP A 1 155 ? -5.232 15.535 -15.312 1.00 52.53 155 ASP A O 1
ATOM 1242 N N . GLU A 1 156 ? -3.297 15.170 -14.237 1.00 48.88 156 GLU A N 1
ATOM 1243 C CA . GLU A 1 156 ? -2.503 14.836 -15.419 1.00 48.88 156 GLU A CA 1
ATOM 1244 C C . GLU A 1 156 ? -1.725 13.532 -15.172 1.00 48.88 156 GLU A C 1
ATOM 1246 O O . GLU A 1 156 ? -1.113 13.347 -14.117 1.00 48.88 156 GLU A O 1
ATOM 1251 N N . SER A 1 157 ? -1.725 12.630 -16.164 1.00 47.94 157 SER A N 1
ATOM 1252 C CA . SER A 1 157 ? -0.829 11.462 -16.251 1.00 47.94 157 SER A CA 1
ATOM 1253 C C . SER A 1 157 ? 0.578 11.926 -16.651 1.00 47.94 157 SER A C 1
ATOM 1255 O O . SER A 1 157 ? 1.116 11.529 -17.683 1.00 47.94 157 SER A O 1
ATOM 1257 N N . ASP A 1 158 ? 1.169 12.801 -15.852 1.00 43.44 158 ASP A N 1
ATOM 1258 C CA . ASP A 1 158 ? 2.508 13.328 -16.083 1.00 43.44 158 ASP A CA 1
ATOM 1259 C C . ASP A 1 158 ? 3.471 12.623 -15.127 1.00 43.44 158 ASP A C 1
ATOM 1261 O O . ASP A 1 158 ? 3.925 13.182 -14.128 1.00 43.44 158 ASP A O 1
ATOM 1265 N N . LEU A 1 159 ? 3.784 11.356 -15.424 1.00 46.41 159 LEU A N 1
ATOM 1266 C CA . LEU A 1 159 ? 4.945 10.718 -14.812 1.00 46.41 159 LEU A CA 1
ATOM 1267 C C . LEU A 1 159 ? 6.160 11.560 -15.198 1.00 46.41 159 LEU A C 1
ATOM 1269 O O . LEU A 1 159 ? 6.455 11.698 -16.382 1.00 46.41 159 LEU A O 1
ATOM 1273 N N . LYS A 1 160 ? 6.839 12.149 -14.214 1.00 46.12 160 LYS A N 1
ATOM 1274 C CA . LYS A 1 160 ? 8.069 12.917 -14.419 1.00 46.12 160 LYS A CA 1
ATOM 1275 C C . LYS A 1 160 ? 9.228 12.274 -13.667 1.00 46.12 160 LYS A C 1
ATOM 1277 O O . LYS A 1 160 ? 9.131 11.920 -12.485 1.00 46.12 160 LYS A O 1
ATOM 1282 N N . LEU A 1 161 ? 10.342 12.083 -14.368 1.00 43.06 161 LEU A N 1
ATOM 1283 C CA . LEU A 1 161 ? 11.600 11.610 -13.794 1.00 43.06 161 LEU A CA 1
ATOM 1284 C C . LEU A 1 161 ? 12.639 12.705 -13.991 1.00 43.06 161 LEU A C 1
ATOM 1286 O O . LEU A 1 161 ? 12.989 13.025 -15.121 1.00 43.06 161 LEU A O 1
ATOM 1290 N N . ASN A 1 162 ? 13.138 13.266 -12.888 1.00 42.66 162 ASN A N 1
ATOM 1291 C CA . ASN A 1 162 ? 14.100 14.372 -12.894 1.00 42.66 162 ASN A CA 1
ATOM 1292 C C . ASN A 1 162 ? 13.613 15.615 -13.672 1.00 42.66 162 ASN A C 1
ATOM 1294 O O . ASN A 1 162 ? 14.403 16.250 -14.367 1.00 42.66 162 ASN A O 1
ATOM 1298 N N . GLY A 1 163 ? 12.326 15.964 -13.563 1.00 40.41 163 GLY A N 1
ATOM 1299 C CA . GLY A 1 163 ? 11.735 17.119 -14.245 1.00 40.41 163 GLY A CA 1
ATOM 1300 C C . GLY A 1 163 ? 11.352 16.915 -15.716 1.00 40.41 163 GLY A C 1
ATOM 1301 O O . GLY A 1 163 ? 10.756 17.821 -16.301 1.00 40.41 163 GLY A O 1
ATOM 1302 N N . ASP A 1 164 ? 11.631 15.748 -16.307 1.00 45.69 164 ASP A N 1
ATOM 1303 C CA . ASP A 1 164 ? 11.252 15.417 -17.685 1.00 45.69 164 ASP A CA 1
ATOM 1304 C C . ASP A 1 164 ? 10.005 14.522 -17.719 1.00 45.69 164 ASP A C 1
ATOM 1306 O O . ASP A 1 164 ? 9.924 13.530 -16.989 1.00 45.69 164 ASP A O 1
ATOM 1310 N N . SER A 1 165 ? 9.038 14.854 -18.585 1.00 49.84 165 SER A N 1
ATOM 1311 C CA . SER A 1 165 ? 7.847 14.027 -18.827 1.00 49.84 165 SER A CA 1
ATOM 1312 C C . SER A 1 165 ? 8.241 12.677 -19.421 1.00 49.84 165 SER A C 1
ATOM 1314 O O . SER A 1 165 ? 8.926 12.603 -20.442 1.00 49.84 165 SER A O 1
ATOM 1316 N N . ILE A 1 166 ? 7.776 11.602 -18.795 1.00 50.56 166 ILE A N 1
ATOM 1317 C CA . ILE A 1 166 ? 7.994 10.234 -19.238 1.00 50.56 166 ILE A CA 1
ATOM 1318 C C . ILE A 1 166 ? 6.808 9.823 -20.116 1.00 50.56 166 ILE A C 1
ATOM 1320 O O . ILE A 1 166 ? 5.691 9.641 -19.641 1.00 50.56 166 ILE A O 1
ATOM 1324 N N . GLU A 1 167 ? 7.055 9.665 -21.416 1.00 51.09 167 GLU A N 1
ATOM 1325 C CA . GLU A 1 167 ? 6.036 9.226 -22.386 1.00 51.09 167 GLU A CA 1
ATOM 1326 C C . GLU A 1 167 ? 5.719 7.719 -22.288 1.00 51.09 167 GLU A C 1
ATOM 1328 O O . GLU A 1 167 ? 4.727 7.244 -22.843 1.00 51.09 167 GLU A O 1
ATOM 1333 N N . THR A 1 168 ? 6.562 6.951 -21.592 1.00 51.22 168 THR A N 1
ATOM 1334 C CA . THR A 1 168 ? 6.442 5.496 -21.419 1.00 51.22 168 THR A CA 1
ATOM 1335 C C . THR A 1 168 ? 6.388 5.124 -19.938 1.00 51.22 168 THR A C 1
ATOM 1337 O O . THR A 1 168 ? 7.174 5.659 -19.168 1.00 51.22 168 THR A O 1
ATOM 1340 N N . PRO A 1 169 ? 5.556 4.164 -19.504 1.00 53.25 169 PRO A N 1
ATOM 1341 C CA . PRO A 1 169 ? 5.350 3.854 -18.084 1.00 53.25 169 PRO A CA 1
ATOM 1342 C C . PRO A 1 169 ? 6.517 3.070 -17.443 1.00 53.25 169 PRO A C 1
ATOM 1344 O O . PRO A 1 169 ? 6.283 2.260 -16.558 1.00 53.25 169 PRO A O 1
ATOM 1347 N N . TYR A 1 170 ? 7.760 3.244 -17.918 1.00 58.47 170 TYR A N 1
ATOM 1348 C CA . TYR A 1 170 ? 8.965 2.602 -17.384 1.00 58.47 170 TYR A CA 1
ATOM 1349 C C . TYR A 1 170 ? 10.182 3.541 -17.299 1.00 58.47 170 TYR A C 1
ATOM 1351 O O . TYR A 1 170 ? 10.265 4.521 -18.036 1.00 58.47 170 TYR A O 1
ATOM 1359 N N . VAL A 1 171 ? 11.139 3.233 -16.406 1.00 59.84 171 VAL A N 1
ATOM 1360 C CA . VAL A 1 171 ? 12.372 3.986 -16.136 1.00 59.84 171 VAL A CA 1
ATOM 1361 C C . VAL A 1 171 ? 13.338 3.288 -17.068 1.00 59.84 171 VAL A C 1
ATOM 1363 O O . VAL A 1 171 ? 13.664 2.116 -16.844 1.00 59.84 171 VAL A O 1
ATOM 1366 N N . PRO A 1 172 ? 13.792 3.958 -18.130 1.00 67.88 172 PRO A N 1
ATOM 1367 C CA . PRO A 1 172 ? 14.863 3.415 -18.932 1.00 67.88 172 PRO A CA 1
ATOM 1368 C C . PRO A 1 172 ? 16.138 3.414 -18.083 1.00 67.88 172 PRO A C 1
ATOM 1370 O O . PRO A 1 172 ? 16.642 4.469 -17.701 1.00 67.88 172 PRO A O 1
ATOM 1373 N N . ILE A 1 173 ? 16.665 2.230 -17.774 1.00 72.38 173 ILE A N 1
ATOM 1374 C CA . ILE A 1 173 ? 18.004 2.090 -17.191 1.00 72.38 173 ILE A CA 1
ATOM 1375 C C . ILE A 1 173 ? 18.878 1.426 -18.242 1.00 72.38 173 ILE A C 1
ATOM 1377 O O . ILE A 1 173 ? 18.616 0.294 -18.637 1.00 72.38 173 ILE A O 1
ATOM 1381 N N . SER A 1 174 ? 19.917 2.111 -18.702 1.00 84.44 174 SER A N 1
ATOM 1382 C CA . SER A 1 174 ? 20.816 1.551 -19.710 1.00 84.44 174 SER A CA 1
ATOM 1383 C C . SER A 1 174 ? 21.925 0.723 -19.062 1.00 84.44 174 SER A C 1
ATOM 1385 O O . SER A 1 174 ? 22.506 1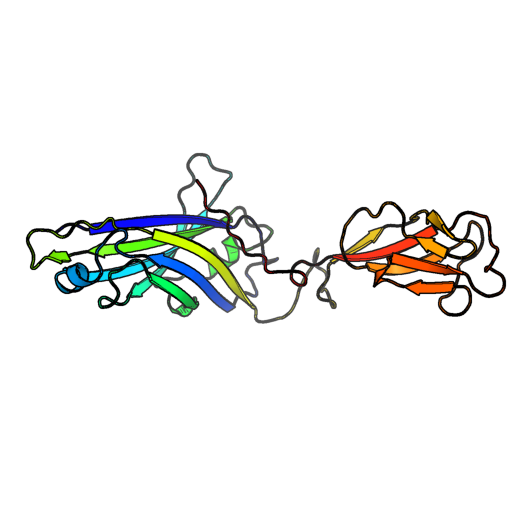.109 -18.046 1.00 84.44 174 SER A O 1
ATOM 1387 N N . GLN A 1 175 ? 22.253 -0.412 -19.676 1.00 84.38 175 GLN A N 1
ATOM 1388 C CA . GLN A 1 175 ? 23.495 -1.134 -19.427 1.00 84.38 175 GLN A CA 1
ATOM 1389 C C . GLN A 1 175 ? 24.204 -1.383 -20.751 1.00 84.38 175 GLN A C 1
ATOM 1391 O O . GLN A 1 175 ? 23.702 -2.076 -21.634 1.00 84.38 175 GLN A O 1
ATOM 1396 N N . GLU A 1 176 ? 25.411 -0.844 -20.843 1.00 92.38 176 GLU A N 1
ATOM 1397 C CA . GLU A 1 176 ? 26.228 -0.902 -22.045 1.00 92.38 176 GLU A CA 1
ATOM 1398 C C . GLU A 1 176 ? 27.300 -1.995 -21.959 1.00 92.38 176 GLU A C 1
ATOM 1400 O O . GLU A 1 176 ? 27.779 -2.375 -20.886 1.00 92.38 176 GLU A O 1
ATOM 1405 N N . SER A 1 177 ? 27.737 -2.447 -23.130 1.00 92.06 177 SER A N 1
ATOM 1406 C CA . SER A 1 177 ? 28.870 -3.342 -23.358 1.00 92.06 177 SER A CA 1
ATOM 1407 C C . SER A 1 177 ? 28.762 -4.674 -22.615 1.00 92.06 177 SER A C 1
ATOM 1409 O O . SER A 1 177 ? 29.757 -5.223 -22.133 1.00 92.06 177 SER A O 1
ATOM 1411 N N . ILE A 1 178 ? 27.552 -5.231 -22.563 1.00 92.81 178 ILE A N 1
ATOM 1412 C CA . ILE A 1 178 ? 27.281 -6.548 -21.992 1.00 92.81 178 ILE A CA 1
ATOM 1413 C C . ILE A 1 178 ? 27.945 -7.601 -22.864 1.00 92.81 178 ILE A C 1
ATOM 1415 O O . ILE A 1 178 ? 27.507 -7.864 -23.981 1.00 92.81 178 ILE A O 1
ATOM 1419 N N . LEU A 1 179 ? 28.985 -8.243 -22.338 1.00 94.44 179 LEU A N 1
ATOM 1420 C CA . LEU A 1 179 ? 29.628 -9.354 -23.021 1.00 94.44 179 LEU A CA 1
ATOM 1421 C C . LEU A 1 179 ? 28.682 -10.564 -23.073 1.00 94.44 179 LEU A C 1
ATOM 1423 O O . LEU A 1 179 ? 28.327 -11.138 -22.039 1.00 94.44 179 LEU A O 1
ATOM 1427 N N . LEU A 1 180 ? 28.305 -10.975 -24.282 1.00 94.31 180 LEU A N 1
ATOM 1428 C CA . LEU A 1 180 ? 27.460 -12.144 -24.490 1.00 94.31 180 LEU A CA 1
ATOM 1429 C C . LEU A 1 180 ? 28.276 -13.433 -24.385 1.00 94.31 180 LEU A C 1
ATOM 1431 O O . LEU A 1 180 ? 29.396 -13.541 -24.893 1.00 94.31 180 LEU A O 1
ATOM 1435 N N . THR A 1 181 ? 27.693 -14.442 -23.745 1.00 94.19 181 THR A N 1
ATOM 1436 C CA . THR A 1 181 ? 28.345 -15.740 -23.547 1.00 94.19 181 THR A CA 1
ATOM 1437 C C . THR A 1 181 ? 27.898 -16.713 -24.625 1.00 94.19 181 THR A C 1
ATOM 1439 O O . THR A 1 181 ? 26.705 -16.940 -24.799 1.00 94.19 181 THR A O 1
ATOM 1442 N N . LYS A 1 182 ? 28.847 -17.312 -25.350 1.00 92.56 182 LYS A N 1
ATOM 1443 C CA . LYS A 1 182 ? 28.535 -18.334 -26.355 1.00 92.56 182 LYS A CA 1
ATOM 1444 C C . LYS A 1 182 ? 28.012 -19.597 -25.670 1.00 92.56 182 LYS A C 1
ATOM 1446 O O . LYS A 1 182 ? 28.719 -20.181 -24.849 1.00 92.56 182 LYS A O 1
ATOM 1451 N N . THR A 1 183 ? 26.803 -20.021 -26.020 1.00 91.94 183 THR A N 1
ATOM 1452 C CA . THR A 1 183 ? 26.146 -21.212 -25.455 1.00 91.94 183 THR A CA 1
ATOM 1453 C C . THR A 1 183 ? 26.077 -22.371 -26.448 1.00 91.94 183 THR A C 1
ATOM 1455 O O . THR A 1 183 ? 26.083 -23.524 -26.025 1.00 91.94 183 THR A O 1
ATOM 1458 N N . ASP A 1 184 ? 26.076 -22.084 -27.753 1.00 90.12 184 ASP A N 1
ATOM 1459 C CA . ASP A 1 184 ? 26.131 -23.078 -28.835 1.00 90.12 184 ASP A CA 1
ATOM 1460 C C . ASP A 1 184 ? 26.851 -22.499 -30.075 1.00 90.12 184 ASP A C 1
ATOM 1462 O O . ASP A 1 184 ? 27.320 -21.361 -30.058 1.00 90.12 184 ASP A O 1
ATOM 1466 N N . ALA A 1 185 ? 26.957 -23.266 -31.165 1.00 87.31 185 ALA A N 1
ATOM 1467 C CA . ALA A 1 185 ? 27.707 -22.941 -32.380 1.00 87.31 185 ALA A CA 1
ATOM 1468 C C . ALA A 1 185 ? 27.438 -21.525 -32.924 1.00 87.31 185 ALA A C 1
ATOM 1470 O O . ALA A 1 185 ? 28.393 -20.831 -33.277 1.00 87.31 185 ALA A O 1
ATOM 1471 N N . SER A 1 186 ? 26.177 -21.086 -32.919 1.00 92.94 186 SER A N 1
ATOM 1472 C CA . SER A 1 186 ? 25.742 -19.754 -33.365 1.00 92.94 186 SER A CA 1
ATOM 1473 C C . SER A 1 186 ? 24.911 -19.005 -32.317 1.00 92.94 186 SER A C 1
ATOM 1475 O O . SER A 1 186 ? 24.349 -17.959 -32.628 1.00 92.94 186 SER A O 1
ATOM 1477 N N . THR A 1 187 ? 24.793 -19.532 -31.097 1.00 94.69 187 THR A N 1
ATOM 1478 C CA . THR A 1 187 ? 23.865 -19.020 -30.076 1.00 94.69 187 THR A CA 1
ATOM 1479 C C . THR A 1 187 ? 24.628 -18.421 -28.908 1.00 94.69 187 THR A C 1
ATOM 1481 O O . THR A 1 187 ? 25.612 -18.993 -28.431 1.00 94.69 187 THR A O 1
ATOM 1484 N N . TYR A 1 188 ? 24.160 -17.266 -28.451 1.00 95.38 188 TYR A N 1
ATOM 1485 C CA . TYR A 1 188 ? 24.772 -16.486 -27.388 1.00 95.38 188 TYR A CA 1
ATOM 1486 C C . TYR A 1 188 ? 23.700 -16.048 -26.396 1.00 95.38 188 TYR A C 1
ATOM 1488 O O . TYR A 1 188 ? 22.604 -15.671 -26.801 1.00 95.38 188 TYR A O 1
ATOM 1496 N N . SER A 1 189 ? 24.001 -16.096 -25.104 1.00 94.56 189 SER A N 1
ATOM 1497 C CA . SER A 1 189 ? 23.118 -15.604 -24.048 1.00 94.56 189 SER A CA 1
ATOM 1498 C C . SER A 1 189 ? 23.598 -14.263 -23.512 1.00 94.56 189 SER A C 1
ATOM 1500 O O . SER A 1 189 ? 24.805 -13.993 -23.476 1.00 94.56 189 SER A O 1
ATOM 1502 N N . PHE A 1 190 ? 22.654 -13.452 -23.035 1.00 91.12 190 PHE A N 1
ATOM 1503 C CA . PHE A 1 190 ? 22.988 -12.289 -22.217 1.00 91.12 190 PHE A CA 1
ATOM 1504 C C . PHE A 1 190 ? 23.749 -12.762 -20.974 1.00 91.12 190 PHE A C 1
ATOM 1506 O O . PHE A 1 190 ? 23.378 -13.757 -20.349 1.00 91.12 190 PHE A O 1
ATOM 1513 N N . GLY A 1 191 ? 24.893 -12.124 -20.713 1.00 77.31 191 GLY A N 1
ATOM 1514 C CA . GLY A 1 191 ? 25.791 -12.473 -19.616 1.00 77.31 191 GLY A CA 1
ATOM 1515 C C . GLY A 1 191 ? 25.257 -12.003 -18.260 1.00 77.31 191 GLY A C 1
ATOM 1516 O O . GLY A 1 191 ? 24.072 -12.119 -17.964 1.00 77.31 191 GLY A O 1
ATOM 1517 N N . GLN A 1 192 ? 26.141 -11.461 -17.418 1.00 80.06 192 GLN A N 1
ATOM 1518 C CA . GLN A 1 192 ? 25.736 -10.873 -16.138 1.00 80.06 192 GLN A CA 1
ATOM 1519 C C . GLN A 1 192 ? 24.995 -9.549 -16.364 1.00 80.06 192 GLN A C 1
ATOM 1521 O O . GLN A 1 192 ? 25.602 -8.489 -16.530 1.00 80.06 192 GLN A O 1
ATOM 1526 N N . LEU A 1 193 ? 23.669 -9.641 -16.383 1.00 81.12 193 LEU A N 1
ATOM 1527 C CA . LEU A 1 193 ? 22.769 -8.502 -16.284 1.00 81.12 193 LEU A CA 1
ATOM 1528 C C . LEU A 1 193 ? 22.834 -7.926 -14.864 1.00 81.12 193 LEU A C 1
ATOM 1530 O O . LEU A 1 193 ? 22.940 -8.676 -13.892 1.00 81.12 193 LEU A O 1
ATOM 1534 N N . LEU A 1 194 ? 22.804 -6.599 -14.751 1.00 68.69 194 LEU A N 1
ATOM 1535 C CA . LEU A 1 194 ? 22.803 -5.897 -13.464 1.00 68.69 194 LEU A CA 1
ATOM 1536 C C . LEU A 1 194 ? 21.451 -5.998 -12.747 1.00 68.69 194 LEU A C 1
ATOM 1538 O O . LEU A 1 194 ? 21.414 -5.932 -11.521 1.00 68.69 194 LEU A O 1
ATOM 1542 N N . TYR A 1 195 ? 20.366 -6.186 -13.502 1.00 71.12 195 TYR A N 1
ATOM 1543 C CA . TYR A 1 195 ? 19.000 -6.245 -12.985 1.00 71.12 195 TYR A CA 1
ATOM 1544 C C . TYR A 1 195 ? 18.217 -7.397 -13.622 1.00 71.12 195 TYR A C 1
ATOM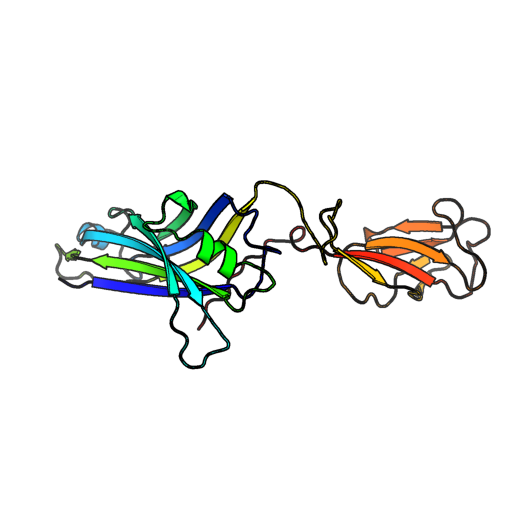 1546 O O . TYR A 1 195 ? 18.560 -7.871 -14.706 1.00 71.12 195 TYR A O 1
ATOM 1554 N N . ASP A 1 196 ? 17.141 -7.825 -12.958 1.00 71.88 196 ASP A N 1
ATOM 1555 C CA . ASP A 1 196 ? 16.220 -8.855 -13.463 1.00 71.88 196 ASP A CA 1
ATOM 1556 C C . ASP A 1 196 ? 14.942 -8.263 -14.083 1.00 71.88 196 ASP A C 1
ATOM 1558 O O . ASP A 1 196 ? 13.865 -8.852 -14.021 1.00 71.88 196 ASP A O 1
ATOM 1562 N N . PHE A 1 197 ? 15.053 -7.074 -14.674 1.00 74.00 197 PHE A N 1
ATOM 1563 C CA . PHE A 1 197 ? 13.959 -6.454 -15.415 1.00 74.00 197 PHE A CA 1
ATOM 1564 C C . PHE A 1 197 ? 13.919 -6.951 -16.857 1.00 74.00 197 PHE A C 1
ATOM 1566 O O . PHE A 1 197 ? 14.940 -7.344 -17.432 1.00 74.00 197 PHE A O 1
ATOM 1573 N N . ASP A 1 198 ? 12.735 -6.880 -17.461 1.00 81.25 198 ASP A N 1
ATOM 1574 C CA . ASP A 1 198 ? 12.621 -6.985 -18.910 1.00 81.25 198 ASP A CA 1
ATOM 1575 C C . ASP A 1 198 ? 13.402 -5.834 -19.556 1.00 81.25 198 ASP A C 1
ATOM 1577 O O . ASP A 1 198 ? 13.525 -4.746 -18.993 1.00 81.25 198 ASP A O 1
ATOM 1581 N N . PHE A 1 199 ? 13.964 -6.065 -20.737 1.00 86.56 199 PHE A N 1
ATOM 1582 C CA . PHE A 1 199 ? 14.790 -5.079 -21.426 1.00 86.56 199 PHE A CA 1
ATOM 1583 C C . PHE A 1 199 ? 14.528 -5.095 -22.927 1.00 86.56 199 PHE A C 1
ATOM 1585 O O . PHE A 1 199 ? 14.036 -6.077 -23.488 1.00 86.56 199 PHE A O 1
ATOM 1592 N N . VAL A 1 200 ? 14.861 -3.986 -23.577 1.00 90.31 200 VAL A N 1
ATOM 1593 C CA . VAL A 1 200 ? 15.036 -3.922 -25.029 1.00 90.31 200 VAL A CA 1
ATOM 1594 C C . VAL A 1 200 ? 16.517 -3.961 -25.361 1.00 90.31 200 VAL A C 1
ATOM 1596 O O . VAL A 1 200 ? 17.352 -3.550 -24.559 1.00 90.31 200 VAL A O 1
ATOM 1599 N N . ILE A 1 201 ? 16.835 -4.478 -26.541 1.00 92.75 201 ILE A N 1
ATOM 1600 C CA . ILE A 1 201 ? 18.187 -4.434 -27.086 1.00 92.75 201 ILE A CA 1
ATOM 1601 C C . ILE A 1 201 ? 18.292 -3.159 -27.909 1.00 92.75 201 ILE A C 1
ATOM 1603 O O . ILE A 1 201 ? 17.563 -3.006 -28.888 1.00 92.75 201 ILE A O 1
ATOM 1607 N N . ASP A 1 202 ? 19.198 -2.275 -27.516 1.00 93.19 202 ASP A N 1
ATOM 1608 C CA . ASP A 1 202 ? 19.468 -1.043 -28.250 1.00 93.19 202 ASP A CA 1
ATOM 1609 C C . ASP A 1 202 ? 20.468 -1.311 -29.378 1.00 93.19 202 ASP A C 1
ATOM 1611 O O . ASP A 1 202 ? 20.310 -0.827 -30.498 1.00 93.19 202 ASP A O 1
ATOM 1615 N N . GLU A 1 203 ? 21.482 -2.138 -29.101 1.00 96.31 203 GLU A N 1
ATOM 1616 C CA . GLU A 1 203 ? 22.515 -2.496 -30.067 1.00 96.31 203 GLU A CA 1
ATOM 1617 C C . GLU A 1 203 ? 23.107 -3.881 -29.776 1.00 96.31 203 GLU A C 1
ATOM 1619 O O . GLU A 1 203 ? 23.355 -4.236 -28.624 1.00 96.31 203 GLU A O 1
ATOM 1624 N N . ILE A 1 204 ? 23.414 -4.642 -30.832 1.00 96.12 204 ILE A N 1
ATOM 1625 C CA . ILE A 1 204 ? 24.350 -5.772 -30.776 1.00 96.12 204 ILE A CA 1
ATOM 1626 C C . ILE A 1 204 ? 25.542 -5.442 -31.665 1.00 96.12 204 ILE A C 1
ATOM 1628 O O . ILE A 1 204 ? 25.369 -5.054 -32.819 1.00 96.12 204 ILE A O 1
ATOM 1632 N N . ARG A 1 205 ? 26.761 -5.668 -31.176 1.00 96.44 205 ARG A N 1
ATOM 1633 C CA . ARG A 1 205 ? 27.986 -5.474 -31.960 1.00 96.44 205 ARG A CA 1
ATOM 1634 C C . ARG A 1 205 ? 29.021 -6.561 -31.718 1.00 96.44 205 ARG A C 1
ATOM 1636 O O . ARG A 1 205 ? 29.077 -7.195 -30.667 1.00 96.44 205 ARG A O 1
ATOM 1643 N N . THR A 1 206 ? 29.873 -6.751 -32.712 1.00 94.25 206 THR A N 1
ATOM 1644 C CA . THR A 1 206 ? 31.131 -7.495 -32.596 1.00 94.25 206 THR A CA 1
ATOM 1645 C C . THR A 1 206 ? 32.230 -6.587 -32.036 1.00 94.25 206 THR A C 1
ATOM 1647 O O . THR A 1 206 ? 31.975 -5.470 -31.590 1.00 94.25 206 THR A O 1
ATOM 1650 N N . ASP A 1 207 ? 33.483 -7.032 -32.091 1.00 87.31 207 ASP A N 1
ATOM 1651 C CA . ASP A 1 207 ? 34.641 -6.181 -31.816 1.00 87.31 207 ASP A CA 1
ATOM 1652 C C . ASP A 1 207 ? 34.862 -5.085 -32.882 1.00 87.31 207 ASP A C 1
ATOM 1654 O O . ASP A 1 207 ? 35.733 -4.233 -32.695 1.00 87.31 207 ASP A O 1
ATOM 1658 N N . LYS A 1 208 ? 34.122 -5.112 -34.004 1.00 86.88 208 LYS A N 1
ATOM 1659 C CA . LYS A 1 208 ? 34.363 -4.251 -35.180 1.00 86.88 208 LYS A CA 1
ATOM 1660 C C . LYS A 1 208 ? 33.109 -3.647 -35.801 1.00 86.88 208 LYS A C 1
ATOM 1662 O O . LYS A 1 208 ? 33.130 -2.475 -36.160 1.00 86.88 208 LYS A O 1
ATOM 1667 N N . ASP A 1 209 ? 32.056 -4.443 -35.933 1.00 93.62 209 ASP A N 1
ATOM 1668 C CA . ASP A 1 209 ? 30.842 -4.105 -36.677 1.00 93.62 209 ASP A CA 1
ATOM 1669 C C . ASP A 1 209 ? 29.593 -4.210 -35.791 1.00 93.62 209 ASP A C 1
ATOM 1671 O O . ASP A 1 209 ? 29.481 -5.140 -34.985 1.00 93.62 209 ASP A O 1
ATOM 1675 N N . ILE A 1 210 ? 28.646 -3.290 -35.990 1.00 95.62 210 ILE A N 1
ATOM 1676 C CA . ILE A 1 210 ? 27.277 -3.365 -35.456 1.00 95.62 210 ILE A CA 1
ATOM 1677 C C . ILE A 1 210 ? 26.494 -4.401 -36.269 1.00 95.62 210 ILE A C 1
ATOM 1679 O O . ILE A 1 210 ? 26.621 -4.455 -37.493 1.00 95.62 210 ILE A O 1
ATOM 1683 N N . LEU A 1 211 ? 25.692 -5.212 -35.585 1.00 95.56 211 LEU A N 1
ATOM 1684 C CA . LEU A 1 211 ? 24.854 -6.255 -36.165 1.00 95.56 211 LEU A CA 1
ATOM 1685 C C . LEU A 1 211 ? 23.389 -5.819 -36.185 1.00 95.56 211 LEU A C 1
ATOM 1687 O O . LEU A 1 211 ? 22.912 -5.176 -35.250 1.00 95.56 211 LEU A O 1
ATOM 1691 N N . TYR A 1 212 ? 22.655 -6.239 -37.212 1.00 94.62 212 TYR A N 1
ATOM 1692 C CA . TYR A 1 212 ? 21.243 -5.900 -37.374 1.00 94.62 212 TYR A CA 1
ATOM 1693 C C . TYR A 1 212 ? 20.335 -7.113 -37.164 1.00 94.62 212 TYR A C 1
ATOM 1695 O O . TYR A 1 212 ? 20.597 -8.210 -37.668 1.00 94.62 212 TYR A O 1
ATOM 1703 N N . GLU A 1 213 ? 19.245 -6.908 -36.428 1.00 93.31 213 GLU A N 1
ATOM 1704 C CA . GLU A 1 213 ? 18.235 -7.940 -36.200 1.00 93.31 213 GLU A CA 1
ATOM 1705 C C . GLU A 1 213 ? 17.591 -8.379 -37.524 1.00 93.31 213 GLU A C 1
ATOM 1707 O O . GLU A 1 213 ? 17.460 -7.597 -38.466 1.00 93.31 213 GLU A O 1
ATOM 1712 N N . ASP A 1 214 ? 17.256 -9.665 -37.622 1.00 93.69 214 ASP A N 1
ATOM 1713 C CA . ASP A 1 214 ? 16.734 -10.369 -38.800 1.00 93.69 214 ASP A CA 1
ATOM 1714 C C . ASP A 1 214 ? 17.644 -10.385 -40.043 1.00 93.69 214 ASP A C 1
ATOM 1716 O O . ASP A 1 214 ? 17.340 -11.070 -41.027 1.00 93.69 214 ASP A O 1
ATOM 1720 N N . ILE A 1 215 ? 18.800 -9.721 -39.990 1.00 94.50 215 ILE A N 1
ATOM 1721 C CA . ILE A 1 215 ? 19.831 -9.738 -41.035 1.00 94.50 215 ILE A CA 1
ATOM 1722 C C . ILE A 1 215 ? 21.041 -10.545 -40.567 1.00 94.50 215 ILE A C 1
ATOM 1724 O O . ILE A 1 215 ? 21.456 -11.486 -41.246 1.00 94.50 215 ILE A O 1
ATOM 1728 N N . ASP A 1 216 ? 21.577 -10.213 -39.397 1.00 96.12 216 ASP A N 1
ATOM 1729 C CA . ASP A 1 216 ? 22.799 -10.794 -38.839 1.00 96.12 216 ASP A CA 1
ATOM 1730 C C . ASP A 1 216 ? 22.517 -11.691 -37.632 1.00 96.12 216 ASP A C 1
ATOM 1732 O O . ASP A 1 216 ? 23.277 -12.625 -37.364 1.00 96.12 216 ASP A O 1
ATOM 1736 N N . TYR A 1 217 ? 21.405 -11.464 -36.926 1.00 96.19 217 TYR A N 1
ATOM 1737 C CA . TYR A 1 217 ? 20.977 -12.287 -35.795 1.00 96.19 217 TYR A CA 1
ATOM 1738 C C . TYR A 1 217 ? 19.451 -12.355 -35.647 1.00 96.19 217 TYR A C 1
ATOM 1740 O O . TYR A 1 217 ? 18.718 -11.576 -36.244 1.00 96.19 217 TYR A O 1
ATOM 1748 N N . LYS A 1 218 ? 18.972 -13.294 -34.827 1.00 96.44 218 LYS A N 1
ATOM 1749 C CA . LYS A 1 218 ? 17.591 -13.363 -34.324 1.00 96.44 218 LYS A CA 1
ATOM 1750 C C . LYS A 1 218 ? 17.580 -13.337 -32.803 1.00 96.44 218 LYS A C 1
ATOM 1752 O O . LYS A 1 218 ? 18.428 -14.005 -32.206 1.00 96.44 218 LYS A O 1
ATOM 1757 N N . VAL A 1 219 ? 16.628 -12.638 -32.190 1.00 94.19 219 VAL A N 1
ATOM 1758 C CA . VAL A 1 219 ? 16.464 -12.594 -30.730 1.00 94.19 219 VAL A CA 1
ATOM 1759 C C . VAL A 1 219 ? 15.406 -13.587 -30.234 1.00 94.19 219 VAL A C 1
ATOM 1761 O O . VAL A 1 219 ? 14.392 -13.828 -30.884 1.00 94.19 219 VAL A O 1
ATOM 1764 N N . ASP A 1 220 ? 15.645 -14.155 -29.056 1.00 92.06 220 ASP A N 1
ATOM 1765 C CA . ASP A 1 220 ? 14.655 -14.831 -28.217 1.00 92.06 220 ASP A CA 1
ATOM 1766 C C . ASP A 1 220 ? 14.787 -14.229 -26.809 1.00 92.06 220 ASP A C 1
ATOM 1768 O O . ASP A 1 220 ? 15.677 -14.611 -26.039 1.00 92.06 220 ASP A O 1
ATOM 1772 N N . LEU A 1 221 ? 13.960 -13.218 -26.513 1.00 85.88 221 LEU A N 1
ATOM 1773 C CA . LEU A 1 221 ? 14.001 -12.481 -25.244 1.00 85.88 221 LEU A CA 1
ATOM 1774 C C . LEU A 1 221 ? 13.511 -13.330 -24.064 1.00 85.88 221 LEU A C 1
ATOM 1776 O O . LEU A 1 221 ? 14.067 -13.199 -22.975 1.00 85.88 221 LEU A O 1
ATOM 1780 N N . ASP A 1 222 ? 12.583 -14.268 -24.285 1.00 84.81 222 ASP A N 1
ATOM 1781 C CA . ASP A 1 222 ? 12.103 -15.195 -23.248 1.00 84.81 222 ASP A CA 1
ATOM 1782 C C . ASP A 1 222 ? 13.243 -16.073 -22.722 1.00 84.81 222 ASP A C 1
ATOM 1784 O O . ASP A 1 222 ? 13.354 -16.337 -21.524 1.00 84.81 222 ASP A O 1
ATOM 1788 N N . LYS A 1 223 ? 14.131 -16.514 -23.622 1.00 88.81 223 LYS A N 1
ATOM 1789 C CA . LYS A 1 223 ? 15.341 -17.263 -23.256 1.00 88.81 223 LYS A CA 1
ATOM 1790 C C . LYS A 1 223 ? 16.553 -16.377 -22.986 1.00 88.81 223 LYS A C 1
ATOM 1792 O O . LYS A 1 223 ? 17.602 -16.912 -22.630 1.00 88.81 223 LYS A O 1
ATOM 1797 N N . ARG A 1 224 ? 16.441 -15.058 -23.175 1.00 89.81 224 ARG A N 1
ATOM 1798 C CA . ARG A 1 224 ? 17.560 -14.102 -23.140 1.00 89.81 224 ARG A CA 1
ATOM 1799 C C . ARG A 1 224 ? 18.734 -14.597 -23.995 1.00 89.81 224 ARG A C 1
ATOM 1801 O O . ARG A 1 224 ? 19.875 -14.698 -23.535 1.00 89.81 224 ARG A O 1
ATOM 1808 N N . THR A 1 225 ? 18.452 -14.924 -25.256 1.00 94.50 225 THR A N 1
ATOM 1809 C CA . THR A 1 225 ? 19.465 -15.372 -26.222 1.00 94.50 225 THR A CA 1
ATOM 1810 C C . THR A 1 225 ? 19.353 -14.660 -27.560 1.00 94.50 225 THR A C 1
ATOM 1812 O O . THR A 1 225 ? 18.275 -14.237 -27.967 1.00 94.50 225 THR A O 1
ATOM 1815 N N . ILE A 1 226 ? 20.474 -14.593 -28.272 1.00 96.00 226 ILE A N 1
ATOM 1816 C CA . ILE A 1 226 ? 20.526 -14.273 -29.695 1.00 96.00 226 ILE A CA 1
ATOM 1817 C C . ILE A 1 226 ? 21.114 -15.452 -30.470 1.00 96.00 226 ILE A C 1
ATOM 1819 O O . ILE A 1 226 ? 21.968 -16.188 -29.970 1.00 96.00 226 ILE A O 1
ATOM 1823 N N . THR A 1 227 ? 20.677 -15.624 -31.713 1.00 96.88 227 THR A N 1
ATOM 1824 C CA . THR A 1 227 ? 21.224 -16.606 -32.653 1.00 96.88 227 THR A CA 1
ATOM 1825 C C . THR A 1 227 ? 21.763 -15.885 -33.878 1.00 96.88 227 THR A C 1
ATOM 1827 O O . THR A 1 227 ? 20.991 -15.275 -34.615 1.00 96.88 227 THR A O 1
ATOM 1830 N N . LEU A 1 228 ? 23.070 -15.970 -34.116 1.00 96.50 228 LEU A N 1
ATOM 1831 C CA . LEU A 1 228 ? 23.710 -15.412 -35.303 1.00 96.50 228 LEU A CA 1
ATOM 1832 C C . LEU A 1 228 ? 23.292 -16.175 -36.563 1.00 96.50 228 LEU A C 1
ATOM 1834 O O . LEU A 1 228 ? 23.196 -17.406 -36.575 1.00 96.50 228 LEU A O 1
ATOM 1838 N N . ILE A 1 229 ? 23.088 -15.436 -37.646 1.00 95.12 229 ILE A N 1
ATOM 1839 C CA . ILE A 1 229 ? 22.685 -15.953 -38.952 1.00 95.12 229 ILE A CA 1
ATOM 1840 C C . ILE A 1 229 ? 23.611 -15.421 -40.054 1.00 95.12 229 ILE A C 1
ATOM 1842 O O . ILE A 1 229 ? 24.494 -14.595 -39.826 1.00 95.12 229 ILE A O 1
ATOM 1846 N N . ASN A 1 230 ? 23.434 -15.942 -41.271 1.00 91.81 230 ASN A N 1
ATOM 1847 C CA . ASN A 1 230 ? 24.164 -15.513 -42.466 1.00 91.81 230 ASN A CA 1
ATOM 1848 C C . ASN A 1 230 ? 25.691 -15.495 -42.270 1.00 91.81 230 ASN A C 1
ATOM 1850 O O . ASN A 1 230 ? 26.273 -16.501 -41.863 1.00 91.81 230 ASN A O 1
ATOM 1854 N N . VAL A 1 231 ? 26.344 -14.379 -42.603 1.00 90.06 231 VAL A N 1
ATOM 1855 C CA . VAL A 1 231 ? 27.809 -14.246 -42.604 1.00 90.06 231 VAL A CA 1
ATOM 1856 C C . VAL A 1 231 ? 28.416 -14.306 -41.201 1.00 90.06 231 VAL A C 1
ATOM 1858 O O . VAL A 1 231 ? 29.587 -14.653 -41.069 1.00 90.06 231 VAL A O 1
ATOM 1861 N N . TYR A 1 232 ? 27.618 -14.043 -40.161 1.00 90.56 232 TYR A N 1
ATOM 1862 C CA . TYR A 1 232 ? 28.043 -14.086 -38.763 1.00 90.56 232 TYR A CA 1
ATOM 1863 C C . TYR A 1 232 ? 27.740 -15.422 -38.073 1.00 90.56 232 TYR A C 1
ATOM 1865 O O . TYR A 1 232 ? 28.145 -15.613 -36.931 1.00 90.56 232 TYR A O 1
ATOM 1873 N N . ARG A 1 233 ? 27.093 -16.384 -38.750 1.00 89.88 233 ARG A N 1
ATOM 1874 C CA . ARG A 1 233 ? 26.678 -17.673 -38.158 1.00 89.88 233 ARG A CA 1
ATOM 1875 C C . ARG A 1 233 ? 27.798 -18.401 -37.405 1.00 89.88 233 ARG A C 1
ATOM 1877 O O . ARG A 1 233 ? 27.553 -18.941 -36.331 1.00 89.88 233 ARG A O 1
ATOM 1884 N N . ASP A 1 234 ? 29.007 -18.398 -37.962 1.00 87.12 234 ASP A N 1
ATOM 1885 C CA . ASP A 1 234 ? 30.176 -19.093 -37.407 1.00 87.12 234 ASP A CA 1
ATOM 1886 C C . ASP A 1 234 ? 31.174 -18.129 -36.739 1.00 87.12 234 ASP A C 1
ATOM 1888 O O . ASP A 1 234 ? 32.347 -18.462 -36.546 1.00 87.12 234 ASP A O 1
ATOM 1892 N N . TYR A 1 235 ? 30.735 -16.916 -36.392 1.00 90.38 235 TYR A N 1
ATOM 1893 C CA . TYR A 1 235 ? 31.581 -15.939 -35.718 1.00 90.38 235 TYR A CA 1
ATOM 1894 C C . TYR A 1 235 ? 32.092 -16.493 -34.376 1.00 90.38 235 TYR A C 1
ATOM 1896 O O . TYR A 1 235 ? 31.398 -17.199 -33.637 1.00 90.38 235 TYR A O 1
ATOM 1904 N N . SER A 1 236 ? 33.359 -16.214 -34.072 1.00 84.81 236 SER A N 1
ATOM 1905 C CA . SER A 1 236 ? 34.063 -16.759 -32.904 1.00 84.81 236 SER A CA 1
ATOM 1906 C C . SER A 1 236 ? 34.695 -15.687 -32.017 1.00 84.81 236 SER A C 1
ATOM 1908 O O . SER A 1 236 ? 35.437 -16.030 -31.099 1.00 84.81 236 SER A O 1
ATOM 1910 N N . GLY A 1 237 ? 34.469 -14.408 -32.321 1.00 88.31 237 GLY A N 1
ATOM 1911 C CA . GLY A 1 237 ? 34.951 -13.293 -31.511 1.00 88.31 237 GLY A CA 1
ATOM 1912 C C . GLY A 1 237 ? 33.969 -12.909 -30.404 1.00 88.31 237 GLY A C 1
ATOM 1913 O O . GLY A 1 237 ? 32.993 -13.615 -30.138 1.00 88.31 237 GLY A O 1
ATOM 1914 N N . TYR A 1 238 ? 34.237 -11.775 -29.759 1.00 91.69 238 TYR A N 1
ATOM 1915 C CA . TYR A 1 238 ? 33.364 -11.231 -28.721 1.00 91.69 238 TYR A CA 1
ATOM 1916 C C . TYR A 1 238 ? 32.141 -10.553 -29.329 1.00 91.69 238 TYR A C 1
ATOM 1918 O O . TYR A 1 238 ? 32.233 -9.937 -30.395 1.00 91.69 238 TYR A O 1
ATOM 1926 N N . LEU A 1 239 ? 31.017 -10.684 -28.632 1.00 94.69 239 LEU A N 1
ATOM 1927 C CA . LEU A 1 239 ? 29.786 -9.964 -28.910 1.00 94.69 239 LEU A CA 1
ATOM 1928 C C . LEU A 1 239 ? 29.416 -9.146 -27.689 1.00 94.69 239 LEU A C 1
ATOM 1930 O O . LEU A 1 239 ? 29.472 -9.647 -26.565 1.00 94.69 239 LEU A O 1
ATOM 1934 N N . PHE A 1 240 ? 29.008 -7.916 -27.939 1.00 95.62 240 PHE A N 1
ATOM 1935 C CA . PHE A 1 240 ? 28.563 -6.980 -26.931 1.00 95.62 240 PHE A CA 1
ATOM 1936 C C . PHE A 1 240 ? 27.130 -6.573 -27.232 1.00 95.62 240 PHE A C 1
ATOM 1938 O O . PHE A 1 240 ? 26.752 -6.457 -28.399 1.00 95.62 240 PHE A O 1
ATOM 1945 N N . ALA A 1 241 ? 26.354 -6.370 -26.177 1.00 95.50 241 ALA A N 1
ATOM 1946 C CA . ALA A 1 241 ? 25.020 -5.814 -26.263 1.00 95.50 241 ALA A CA 1
ATOM 1947 C C . ALA A 1 241 ? 24.921 -4.551 -25.413 1.00 95.50 241 ALA A C 1
ATOM 1949 O O . ALA A 1 241 ? 25.422 -4.528 -24.285 1.00 95.50 241 ALA A O 1
ATOM 1950 N N . ASP A 1 242 ? 24.238 -3.551 -25.945 1.00 94.38 242 ASP A N 1
ATOM 1951 C CA . ASP A 1 242 ? 23.711 -2.442 -25.164 1.00 94.38 242 ASP A CA 1
ATOM 1952 C C . ASP A 1 242 ? 22.209 -2.665 -25.035 1.00 94.38 242 ASP A C 1
ATOM 1954 O O . ASP A 1 242 ? 21.530 -2.994 -26.014 1.00 94.38 242 ASP A O 1
ATOM 1958 N N . ILE A 1 243 ? 21.710 -2.570 -23.808 1.00 91.25 243 ILE A N 1
ATOM 1959 C CA . ILE A 1 243 ? 20.299 -2.777 -23.506 1.00 91.25 243 ILE A CA 1
ATOM 1960 C C . ILE A 1 243 ? 19.772 -1.628 -22.667 1.00 91.25 243 ILE A C 1
ATOM 1962 O O . ILE A 1 243 ? 20.491 -1.051 -21.845 1.00 91.25 243 ILE A O 1
ATOM 1966 N N . THR A 1 244 ? 18.472 -1.410 -22.790 1.00 87.25 244 THR A N 1
ATOM 1967 C CA . THR A 1 244 ? 17.716 -0.548 -21.897 1.00 87.25 244 THR A CA 1
ATOM 1968 C C . THR A 1 244 ? 16.709 -1.407 -21.154 1.00 87.25 244 THR A C 1
ATOM 1970 O O . THR A 1 244 ? 15.775 -1.967 -21.736 1.00 87.25 244 THR A O 1
ATOM 1973 N N . TYR A 1 245 ? 16.913 -1.539 -19.847 1.00 78.25 245 TYR A N 1
ATOM 1974 C CA . TYR A 1 245 ? 15.933 -2.131 -18.955 1.00 78.25 245 TYR A CA 1
ATOM 1975 C C . TYR A 1 245 ? 14.660 -1.297 -18.987 1.00 78.25 245 TYR A C 1
ATOM 1977 O O . TYR A 1 245 ? 14.693 -0.073 -18.852 1.00 78.25 245 TYR A O 1
ATOM 1985 N N . LYS A 1 246 ? 13.532 -1.985 -19.118 1.00 73.75 246 LYS A N 1
ATOM 1986 C CA . LYS A 1 246 ? 12.197 -1.452 -18.874 1.00 73.75 246 LYS A CA 1
ATOM 1987 C C . LYS A 1 246 ? 11.908 -1.550 -17.384 1.00 73.75 246 LYS A C 1
ATOM 1989 O O . LYS A 1 246 ? 11.056 -2.317 -16.946 1.00 73.75 246 LYS A O 1
ATOM 1994 N N . ALA A 1 247 ? 12.686 -0.835 -16.590 1.00 59.12 247 ALA A N 1
ATOM 1995 C CA . ALA A 1 247 ? 12.543 -0.880 -15.152 1.00 59.12 247 ALA A CA 1
ATOM 1996 C C . ALA A 1 247 ? 11.431 0.089 -14.738 1.00 59.12 247 ALA A C 1
ATOM 1998 O O . ALA A 1 247 ? 11.746 1.232 -14.495 1.00 59.12 247 ALA A O 1
ATOM 1999 N N . PHE A 1 248 ? 10.154 -0.287 -14.656 1.00 54.03 248 PHE A N 1
ATOM 2000 C CA . PHE A 1 248 ? 9.247 0.321 -13.657 1.00 54.03 248 PHE A CA 1
ATOM 2001 C C . PHE A 1 248 ? 8.630 -0.800 -12.835 1.00 54.03 248 PHE A C 1
ATOM 2003 O O . PHE A 1 248 ? 8.373 -1.893 -13.346 1.00 54.03 248 PHE A O 1
ATOM 2010 N N . GLU A 1 249 ? 8.386 -0.482 -11.562 1.00 43.25 249 GLU A N 1
ATOM 2011 C CA . GLU A 1 249 ? 7.433 -1.192 -10.711 1.00 43.25 249 GLU A CA 1
ATOM 2012 C C . GLU A 1 249 ? 6.090 -1.337 -11.449 1.00 43.25 249 GLU A C 1
ATOM 2014 O O . GLU A 1 249 ? 5.832 -0.633 -12.414 1.00 43.25 249 GLU A O 1
ATOM 2019 N N . TRP A 1 250 ? 5.199 -2.208 -10.994 1.00 42.22 250 TRP A N 1
ATOM 2020 C CA . TRP A 1 250 ? 3.805 -2.320 -11.465 1.00 42.22 250 TRP A CA 1
ATOM 2021 C C . TRP A 1 250 ? 3.475 -3.338 -12.574 1.00 42.22 250 TRP A C 1
ATOM 2023 O O . TRP A 1 250 ? 2.295 -3.617 -12.747 1.00 42.22 250 TRP A O 1
ATOM 2033 N N . GLU A 1 251 ? 4.429 -4.041 -13.206 1.00 34.03 251 GLU A N 1
ATOM 2034 C CA . GLU A 1 251 ? 4.113 -5.280 -13.964 1.00 34.03 251 GLU A CA 1
ATOM 2035 C C . GLU A 1 251 ? 5.083 -6.446 -13.697 1.00 34.03 251 GLU A C 1
ATOM 2037 O O . GLU A 1 251 ? 5.738 -6.990 -14.583 1.00 34.03 251 GLU A O 1
ATOM 2042 N N . LYS A 1 252 ? 5.117 -6.896 -12.439 1.00 31.88 252 LYS A N 1
ATOM 2043 C CA . LYS A 1 252 ? 5.181 -8.327 -12.085 1.00 31.88 252 LYS A CA 1
ATOM 2044 C C . LYS A 1 252 ? 4.821 -8.494 -10.610 1.00 31.88 252 LYS A C 1
ATOM 2046 O O . LYS A 1 252 ? 5.685 -8.547 -9.746 1.00 31.88 252 LYS A O 1
ATOM 2051 N N . GLY A 1 253 ? 3.519 -8.605 -10.350 1.00 34.31 253 GLY A N 1
ATOM 2052 C CA . GLY A 1 253 ? 2.976 -8.814 -9.008 1.00 34.31 253 GLY A CA 1
ATOM 2053 C C . GLY A 1 253 ? 2.909 -7.519 -8.198 1.00 34.31 253 GLY A C 1
ATOM 2054 O O . GLY A 1 253 ? 3.849 -6.739 -8.173 1.00 34.31 253 GLY A O 1
ATOM 2055 N N . SER A 1 254 ? 1.754 -7.297 -7.581 1.00 26.33 254 SER A N 1
ATOM 2056 C CA . SER A 1 254 ? 1.459 -6.283 -6.563 1.00 26.33 254 SER A CA 1
ATOM 2057 C C . SER A 1 254 ? 2.665 -5.769 -5.760 1.00 26.33 254 SER A C 1
ATOM 2059 O O . SER A 1 254 ? 3.376 -6.573 -5.156 1.00 26.33 254 SER A O 1
ATOM 2061 N N . VAL A 1 255 ? 2.798 -4.445 -5.628 1.00 28.98 255 VAL A N 1
ATOM 2062 C CA . VAL A 1 255 ? 3.565 -3.815 -4.542 1.00 28.98 255 VAL A CA 1
ATOM 2063 C C . VAL A 1 255 ? 2.684 -2.778 -3.851 1.00 28.98 255 VAL A C 1
ATOM 2065 O O . VAL A 1 255 ? 2.633 -1.610 -4.207 1.00 28.98 255 VAL A O 1
ATOM 2068 N N . SER A 1 256 ? 1.974 -3.246 -2.836 1.00 29.98 256 SER A N 1
ATOM 2069 C CA . SER A 1 256 ? 1.886 -2.541 -1.562 1.00 29.98 256 SER A CA 1
ATOM 2070 C C . SER A 1 256 ? 1.764 -3.632 -0.505 1.00 29.98 256 SER A C 1
ATOM 2072 O O . SER A 1 256 ? 0.685 -3.990 -0.046 1.00 29.98 256 SER A O 1
ATOM 2074 N N . SER A 1 257 ? 2.880 -4.307 -0.230 1.00 29.97 257 SER A N 1
ATOM 2075 C CA . SER A 1 257 ? 3.006 -5.022 1.033 1.00 29.97 257 SER A CA 1
ATOM 2076 C C . SER A 1 257 ? 3.581 -4.010 2.003 1.00 29.97 257 SER A C 1
ATOM 2078 O O . SER A 1 257 ? 4.792 -3.793 2.047 1.00 29.97 257 SER A O 1
ATOM 2080 N N . LEU A 1 258 ? 2.694 -3.318 2.708 1.00 37.31 258 LEU A N 1
ATOM 2081 C CA . LEU A 1 258 ? 3.091 -2.629 3.918 1.00 37.31 258 LEU A CA 1
ATOM 2082 C C . LEU A 1 258 ? 3.550 -3.715 4.889 1.00 37.31 258 LEU A C 1
ATOM 2084 O O . LEU A 1 258 ? 2.755 -4.556 5.307 1.00 37.31 258 LEU A O 1
ATOM 2088 N N . ASP A 1 259 ? 4.850 -3.751 5.165 1.00 27.44 259 ASP A N 1
ATOM 2089 C CA . ASP A 1 259 ? 5.373 -4.633 6.194 1.00 27.44 259 ASP A CA 1
ATOM 2090 C C . ASP A 1 259 ? 4.836 -4.139 7.549 1.00 27.44 259 ASP A C 1
ATOM 2092 O O . ASP A 1 259 ? 5.037 -2.967 7.888 1.00 27.44 259 ASP A O 1
ATOM 2096 N N . PRO A 1 260 ? 4.147 -4.986 8.333 1.00 30.75 260 PRO A N 1
ATOM 2097 C CA . PRO A 1 260 ? 3.711 -4.608 9.667 1.00 30.75 260 PRO A CA 1
ATOM 2098 C C . PRO A 1 260 ? 4.933 -4.328 10.547 1.00 30.75 260 PRO A C 1
ATOM 2100 O O . PRO A 1 260 ? 5.869 -5.131 10.615 1.00 30.75 260 PRO A O 1
ATOM 2103 N N . ILE A 1 261 ? 4.921 -3.190 11.244 1.00 30.41 261 ILE A N 1
ATOM 2104 C CA . ILE A 1 261 ? 5.923 -2.872 12.262 1.00 30.41 261 ILE A CA 1
ATOM 2105 C C . ILE A 1 261 ? 5.657 -3.788 13.468 1.00 30.41 261 ILE A C 1
ATOM 2107 O O . ILE A 1 261 ? 4.685 -3.598 14.193 1.00 30.41 261 ILE A O 1
ATOM 2111 N N . THR A 1 262 ? 6.497 -4.810 13.663 1.00 30.92 262 THR A N 1
ATOM 2112 C CA . THR A 1 262 ? 6.494 -5.676 14.865 1.00 30.92 262 THR A CA 1
ATOM 2113 C C . THR A 1 262 ? 7.220 -5.059 16.047 1.00 30.92 262 THR A C 1
ATOM 2115 O O . THR A 1 262 ? 8.324 -4.512 15.815 1.00 30.92 262 THR A O 1
#

pLDDT: mean 79.27, std 17.69, range [26.33, 97.31]